Protein AF-A0A699L1J3-F1 (afdb_monomer_lite)

Structure (mmCIF, N/CA/C/O backbone):
data_AF-A0A699L1J3-F1
#
_entry.id   AF-A0A699L1J3-F1
#
loop_
_atom_site.group_PDB
_atom_site.id
_atom_site.type_symbol
_atom_site.label_atom_id
_atom_site.label_alt_id
_atom_site.label_comp_id
_atom_site.label_asym_id
_atom_site.label_entity_id
_atom_site.label_seq_id
_atom_site.pdbx_PDB_ins_code
_atom_site.Cartn_x
_atom_site.Cartn_y
_atom_site.Cartn_z
_atom_site.occupancy
_atom_site.B_iso_or_equiv
_atom_site.auth_seq_id
_atom_site.auth_comp_id
_atom_site.auth_asym_id
_atom_site.auth_atom_id
_atom_site.pdbx_PDB_model_num
ATOM 1 N N . SER A 1 1 ? 10.888 1.213 14.685 1.00 46.59 1 SER A N 1
ATOM 2 C CA . SER A 1 1 ? 10.411 0.428 13.529 1.00 46.59 1 SER A CA 1
ATOM 3 C C . SER A 1 1 ? 11.549 0.114 12.583 1.00 46.59 1 SER A C 1
ATOM 5 O O . SER A 1 1 ? 12.150 1.036 12.046 1.00 46.59 1 SER A O 1
ATOM 7 N N . LYS A 1 2 ? 11.868 -1.173 12.417 1.00 34.00 2 LYS A N 1
ATOM 8 C CA . LYS A 1 2 ? 12.843 -1.690 11.447 1.00 34.00 2 LYS A CA 1
ATOM 9 C C . LYS A 1 2 ? 12.034 -2.118 10.220 1.00 34.00 2 LYS A C 1
ATOM 11 O O . LYS A 1 2 ? 11.221 -3.024 10.339 1.00 34.00 2 LYS A O 1
ATOM 16 N N . VAL A 1 3 ? 12.169 -1.417 9.098 1.00 42.53 3 VAL A N 1
ATOM 17 C CA . VAL A 1 3 ? 11.496 -1.801 7.848 1.00 42.53 3 VAL A CA 1
ATOM 18 C C . VAL A 1 3 ? 12.533 -2.538 7.009 1.00 42.53 3 VAL A C 1
ATOM 20 O O . VAL A 1 3 ? 13.536 -1.942 6.622 1.00 42.53 3 VAL A O 1
ATOM 23 N N . GLU A 1 4 ? 12.344 -3.840 6.798 1.00 39.19 4 GLU A N 1
ATOM 24 C CA . GLU A 1 4 ? 13.171 -4.616 5.872 1.00 39.19 4 GLU A CA 1
ATOM 25 C C . GLU A 1 4 ? 12.655 -4.395 4.448 1.00 39.19 4 GLU A C 1
ATOM 27 O O . GLU A 1 4 ? 11.477 -4.598 4.163 1.00 39.19 4 GLU A O 1
ATOM 32 N N . CYS A 1 5 ? 13.538 -3.950 3.556 1.00 50.75 5 CYS A N 1
ATOM 33 C CA . CYS A 1 5 ? 13.259 -3.837 2.131 1.00 50.75 5 CYS A CA 1
ATOM 34 C C . CYS A 1 5 ? 14.156 -4.837 1.396 1.00 50.75 5 CYS A C 1
ATOM 36 O O . CYS A 1 5 ? 15.377 -4.816 1.562 1.00 50.75 5 CYS A O 1
ATOM 38 N N . TYR A 1 6 ? 13.546 -5.734 0.624 1.00 37.22 6 TYR A N 1
ATOM 39 C CA . TYR A 1 6 ? 14.247 -6.764 -0.138 1.00 37.22 6 TYR A CA 1
ATOM 40 C C . TYR A 1 6 ? 14.738 -6.161 -1.458 1.00 37.22 6 TYR A C 1
ATOM 42 O O . TYR A 1 6 ? 13.938 -5.856 -2.340 1.00 37.22 6 TYR A O 1
ATOM 50 N N . ASN A 1 7 ? 16.052 -5.980 -1.591 1.00 40.72 7 ASN A N 1
ATOM 51 C CA . ASN A 1 7 ? 16.694 -5.673 -2.864 1.00 40.72 7 ASN A CA 1
ATOM 52 C C . ASN A 1 7 ? 17.478 -6.912 -3.315 1.00 40.72 7 ASN A C 1
ATOM 54 O O . ASN A 1 7 ? 18.318 -7.434 -2.575 1.00 40.72 7 ASN A O 1
ATOM 58 N N . TYR A 1 8 ? 17.151 -7.413 -4.503 1.00 47.41 8 TYR A N 1
ATOM 59 C CA . TYR A 1 8 ? 17.789 -8.567 -5.120 1.00 47.41 8 TYR A CA 1
ATOM 60 C C . TYR A 1 8 ? 19.245 -8.172 -5.422 1.00 47.41 8 TYR A C 1
ATOM 62 O O . TYR A 1 8 ? 19.481 -7.398 -6.340 1.00 47.41 8 TYR A O 1
ATOM 70 N N . HIS A 1 9 ? 20.173 -8.617 -4.555 1.00 49.84 9 HIS A N 1
ATOM 71 C CA . HIS A 1 9 ? 21.628 -8.801 -4.758 1.00 49.84 9 HIS A CA 1
ATOM 72 C C . HIS A 1 9 ? 22.591 -8.371 -3.630 1.00 49.84 9 HIS A C 1
ATOM 74 O O . HIS A 1 9 ? 23.783 -8.594 -3.815 1.00 49.84 9 HIS A O 1
ATOM 80 N N . LYS A 1 10 ? 22.164 -7.870 -2.453 1.00 43.09 10 LYS A N 1
ATOM 81 C CA . LYS A 1 10 ? 22.979 -7.879 -1.198 1.00 43.09 10 LYS A CA 1
ATOM 82 C C . LYS A 1 10 ? 22.202 -7.320 0.006 1.00 43.09 10 LYS A C 1
ATOM 84 O O . LYS A 1 10 ? 21.573 -6.271 -0.083 1.00 43.09 10 LYS A O 1
ATOM 89 N N . ARG A 1 11 ? 22.285 -8.003 1.155 1.00 36.56 11 ARG A N 1
ATOM 90 C CA . ARG A 1 11 ? 21.706 -7.581 2.445 1.00 36.56 11 ARG A CA 1
ATOM 91 C C . ARG A 1 11 ? 22.599 -6.498 3.070 1.00 36.56 11 ARG A C 1
ATOM 93 O O . ARG A 1 11 ? 23.729 -6.793 3.439 1.00 36.56 11 ARG A O 1
ATOM 100 N N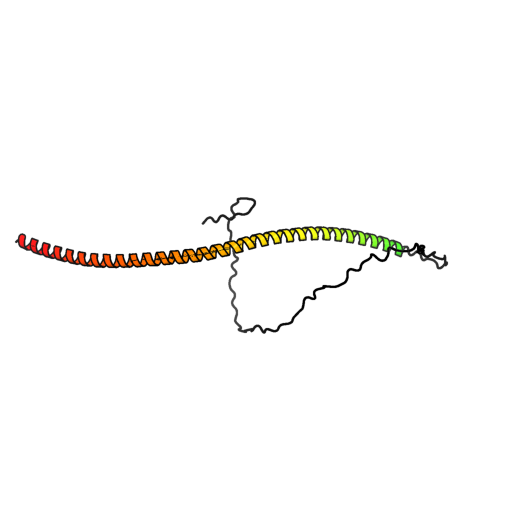 . GLY A 1 12 ? 22.105 -5.266 3.193 1.00 54.66 12 GLY A N 1
ATOM 101 C CA . GLY A 1 12 ? 22.818 -4.147 3.825 1.00 54.66 12 GLY A CA 1
ATOM 102 C C . GLY A 1 12 ? 21.857 -3.135 4.457 1.00 54.66 12 GLY A C 1
ATOM 103 O O . GLY A 1 12 ? 20.705 -3.024 4.040 1.00 54.66 12 GLY A O 1
ATOM 104 N N . HIS A 1 13 ? 22.311 -2.420 5.490 1.00 42.94 13 HIS A N 1
ATOM 105 C CA . HIS A 1 13 ? 21.533 -1.383 6.174 1.00 42.94 13 HIS A CA 1
ATOM 106 C C . HIS A 1 13 ? 21.784 -0.016 5.524 1.00 42.94 13 HIS A C 1
ATOM 108 O O . HIS A 1 13 ? 22.908 0.473 5.552 1.00 42.94 13 HIS A O 1
ATOM 114 N N . PHE A 1 14 ? 20.746 0.624 4.980 1.00 48.12 14 PHE A N 1
ATOM 115 C CA . PHE A 1 14 ? 20.817 2.031 4.579 1.00 48.12 14 PHE A CA 1
ATOM 116 C C . PHE A 1 14 ? 20.409 2.926 5.753 1.00 48.12 14 PHE A C 1
ATOM 118 O O . PHE A 1 14 ? 19.300 2.806 6.281 1.00 48.12 14 PHE A O 1
ATOM 125 N N . ALA A 1 15 ? 21.304 3.826 6.161 1.00 41.19 15 ALA A N 1
ATOM 126 C CA . ALA A 1 15 ? 20.981 4.914 7.073 1.00 41.19 15 ALA A CA 1
ATOM 127 C C . ALA A 1 15 ? 20.094 5.933 6.339 1.00 41.19 15 ALA A C 1
ATOM 129 O O . ALA A 1 15 ? 20.442 6.441 5.275 1.00 41.19 15 ALA A O 1
ATOM 130 N N . ARG A 1 16 ? 18.912 6.202 6.896 1.00 48.44 16 ARG A N 1
ATOM 131 C CA . ARG A 1 16 ? 17.955 7.182 6.378 1.00 48.44 16 ARG A CA 1
ATOM 132 C C . ARG A 1 16 ? 18.408 8.585 6.784 1.00 48.44 16 ARG A C 1
ATOM 134 O O . ARG A 1 16 ? 17.942 9.103 7.793 1.00 48.44 16 ARG A O 1
ATOM 141 N N . GLU A 1 17 ? 19.281 9.210 6.006 1.00 38.03 17 GLU A N 1
ATOM 142 C CA . GLU A 1 17 ? 19.502 10.655 6.111 1.00 38.03 17 GLU A CA 1
ATOM 143 C C . GLU A 1 17 ? 18.550 11.395 5.168 1.00 38.03 17 GLU A C 1
ATOM 145 O O . GLU A 1 17 ? 18.804 11.589 3.984 1.00 38.03 17 GLU A O 1
ATOM 150 N N . CYS A 1 18 ? 17.406 11.810 5.712 1.00 42.97 18 CYS A N 1
ATOM 151 C CA . CYS A 1 18 ? 16.600 12.867 5.120 1.00 42.97 18 CYS A CA 1
ATOM 152 C C . CYS A 1 18 ? 17.143 14.215 5.617 1.00 42.97 18 CYS A C 1
ATOM 154 O O . CYS A 1 18 ? 16.879 14.593 6.757 1.00 42.97 18 CYS A O 1
ATOM 156 N N . ARG A 1 19 ? 17.842 14.975 4.768 1.00 41.97 19 ARG A N 1
ATOM 157 C CA . ARG A 1 19 ? 17.955 16.434 4.930 1.00 41.97 19 ARG A CA 1
ATOM 158 C C . ARG A 1 19 ? 17.274 17.120 3.752 1.00 41.97 19 ARG A C 1
ATOM 160 O O . ARG A 1 19 ? 17.783 17.110 2.640 1.00 41.97 19 ARG A O 1
ATOM 167 N N . ALA A 1 20 ? 16.112 17.708 4.022 1.00 40.28 20 ALA A N 1
ATOM 168 C CA . ALA A 1 20 ? 15.488 18.694 3.150 1.00 40.28 20 ALA A CA 1
ATOM 169 C C . ALA A 1 20 ? 16.145 20.072 3.394 1.00 40.28 20 ALA A C 1
ATOM 171 O O . ALA A 1 20 ? 16.367 20.416 4.562 1.00 40.28 20 ALA A O 1
ATOM 172 N N . PRO A 1 21 ? 16.443 20.879 2.360 1.00 40.12 21 PRO A N 1
ATOM 173 C CA . PRO A 1 21 ? 16.898 22.252 2.557 1.00 40.12 21 PRO A CA 1
ATOM 174 C C . PRO A 1 21 ? 15.735 23.144 3.015 1.00 40.12 21 PRO A C 1
ATOM 176 O O . PRO A 1 21 ? 14.682 23.180 2.384 1.00 40.12 21 PRO A O 1
ATOM 179 N N . ARG A 1 22 ? 15.933 23.873 4.119 1.00 43.66 22 ARG A N 1
ATOM 180 C CA . ARG A 1 22 ? 15.061 24.973 4.556 1.00 43.66 22 ARG A CA 1
ATOM 181 C C . ARG A 1 22 ? 15.368 26.206 3.702 1.00 43.66 22 ARG A C 1
ATOM 183 O O . ARG A 1 22 ? 16.469 26.735 3.812 1.00 43.66 22 ARG A O 1
ATOM 190 N N . SER A 1 23 ? 14.409 26.693 2.921 1.00 45.72 23 SER A N 1
ATOM 191 C CA . SER A 1 23 ? 14.430 28.065 2.398 1.00 45.72 23 SER A CA 1
ATOM 192 C C . SER A 1 23 ? 13.420 28.910 3.172 1.00 45.72 23 SER A C 1
ATOM 194 O O . SER A 1 23 ? 12.236 28.578 3.210 1.00 45.72 23 SER A O 1
ATOM 196 N N . GLN A 1 24 ? 13.922 29.957 3.828 1.00 43.31 24 GLN A N 1
ATOM 197 C CA . GLN A 1 24 ? 13.148 30.969 4.544 1.00 43.31 24 GLN A CA 1
ATOM 198 C C . GLN A 1 24 ? 12.471 31.959 3.584 1.00 43.31 24 GLN A C 1
ATOM 200 O O . GLN A 1 24 ? 12.938 32.198 2.473 1.00 43.31 24 GLN A O 1
ATOM 205 N N . ASP A 1 25 ? 11.368 32.513 4.082 1.00 40.47 25 ASP A N 1
ATOM 206 C CA . ASP A 1 25 ? 10.429 33.456 3.480 1.00 40.47 25 ASP A CA 1
ATOM 207 C C . ASP A 1 25 ? 11.032 34.698 2.807 1.00 40.47 25 ASP A C 1
ATOM 209 O O . ASP A 1 25 ? 11.895 35.370 3.365 1.00 40.47 25 ASP A O 1
ATOM 213 N N . THR A 1 26 ? 10.409 35.123 1.702 1.00 38.00 26 THR A N 1
ATOM 214 C CA . THR A 1 26 ? 10.178 36.548 1.400 1.00 38.00 26 THR A CA 1
ATOM 215 C C . THR A 1 26 ? 8.807 36.728 0.735 1.00 38.00 26 THR A C 1
ATOM 217 O O . THR A 1 26 ? 8.466 36.076 -0.248 1.00 38.00 26 THR A O 1
ATOM 220 N N . LYS A 1 27 ? 7.984 37.596 1.337 1.00 40.12 27 LYS A N 1
ATOM 221 C CA . LYS A 1 27 ? 6.601 37.931 0.961 1.00 40.12 27 LYS A CA 1
ATOM 222 C C . LYS A 1 27 ? 6.572 38.978 -0.159 1.00 40.12 27 LYS A C 1
ATOM 224 O O . LYS A 1 27 ? 7.171 40.031 0.034 1.00 40.12 27 LYS A O 1
ATOM 229 N N . HIS A 1 28 ? 5.757 38.788 -1.208 1.00 37.47 28 HIS A N 1
ATOM 230 C CA . HIS A 1 28 ? 5.070 39.907 -1.883 1.00 37.47 28 HIS A CA 1
ATOM 231 C C . HIS A 1 28 ? 3.875 39.473 -2.778 1.00 37.47 28 HIS A C 1
ATOM 233 O O . HIS A 1 28 ? 4.057 38.886 -3.835 1.00 37.47 28 HIS A O 1
ATOM 239 N N . LYS A 1 29 ? 2.658 39.818 -2.322 1.00 40.28 29 LYS A N 1
ATOM 240 C CA . LYS A 1 29 ? 1.493 40.380 -3.054 1.00 40.28 29 LYS A CA 1
ATOM 241 C C . LYS A 1 29 ? 0.947 39.701 -4.341 1.00 40.28 29 LYS A C 1
ATOM 243 O O . LYS A 1 29 ? 1.412 39.941 -5.444 1.00 40.28 29 LYS A O 1
ATOM 248 N N . GLU A 1 30 ? -0.123 38.925 -4.137 1.00 36.09 30 GLU A N 1
ATOM 249 C CA . GLU A 1 30 ? -1.439 38.909 -4.821 1.00 36.09 30 GLU A CA 1
ATOM 250 C C . GLU A 1 30 ? -1.576 39.406 -6.285 1.00 36.09 30 GLU A C 1
ATOM 252 O O . GLU A 1 30 ? -1.430 40.592 -6.563 1.00 36.09 30 GLU A O 1
ATOM 257 N N . SER A 1 31 ? -2.062 38.536 -7.190 1.00 37.31 31 SER A N 1
ATOM 258 C CA . SER A 1 31 ? -3.229 38.869 -8.028 1.00 37.31 31 SER A CA 1
ATOM 259 C C . SER A 1 31 ? -3.954 37.617 -8.544 1.00 37.31 31 SER A C 1
ATOM 261 O O . SER A 1 31 ? -3.371 36.680 -9.087 1.00 37.31 31 SER A O 1
ATOM 263 N N . THR A 1 32 ? -5.264 37.636 -8.342 1.00 39.88 32 THR A N 1
ATOM 264 C CA . THR A 1 32 ? -6.275 36.711 -8.843 1.00 39.88 32 THR A CA 1
ATOM 265 C C . THR A 1 32 ? -6.442 36.847 -10.356 1.00 39.88 32 THR A C 1
ATOM 267 O O . THR A 1 32 ? -6.813 37.916 -10.838 1.00 39.88 32 THR A O 1
ATOM 270 N N . ARG A 1 33 ? -6.317 35.746 -11.106 1.00 38.12 33 ARG A N 1
ATOM 271 C CA . ARG A 1 33 ? -7.065 35.561 -12.361 1.00 38.12 33 ARG A CA 1
ATOM 272 C C . ARG A 1 33 ? -7.299 34.080 -12.645 1.00 38.12 33 ARG A C 1
ATOM 274 O O . ARG A 1 33 ? -6.373 33.314 -12.878 1.00 38.12 33 ARG A O 1
ATOM 281 N N . ARG A 1 34 ? -8.579 33.701 -12.609 1.00 38.41 34 ARG A N 1
ATOM 282 C CA . ARG A 1 34 ? -9.105 32.444 -13.146 1.00 38.41 34 ARG A CA 1
ATOM 283 C C . ARG A 1 34 ? -8.763 32.363 -14.635 1.00 38.41 34 ARG A C 1
ATOM 285 O O . ARG A 1 34 ? -9.063 33.306 -15.362 1.00 38.41 34 ARG A O 1
ATOM 292 N N . PHE A 1 35 ? -8.235 31.227 -15.078 1.00 31.50 35 PHE A N 1
ATOM 293 C CA . PHE A 1 35 ? -8.348 30.797 -16.468 1.00 31.50 35 PHE A CA 1
ATOM 294 C C . PHE A 1 35 ? -9.110 29.474 -16.500 1.00 31.50 35 PHE A C 1
ATOM 296 O O . PHE A 1 35 ? -8.744 28.499 -15.848 1.00 31.50 35 PHE A O 1
ATOM 303 N N . VAL A 1 36 ? -10.232 29.517 -17.209 1.00 42.03 36 VAL A N 1
ATOM 304 C CA . VAL A 1 36 ? -11.095 28.393 -17.569 1.00 42.03 36 VAL A CA 1
ATOM 305 C C . VAL A 1 36 ? -10.396 27.616 -18.692 1.00 42.03 36 VAL A C 1
ATOM 307 O O . VAL A 1 36 ? -9.906 28.265 -19.619 1.00 42.03 36 VAL A O 1
ATOM 310 N N . PRO A 1 37 ? -10.339 26.272 -18.674 1.00 37.56 37 PRO A N 1
ATOM 311 C CA . PRO A 1 37 ? -9.909 25.518 -19.843 1.00 37.56 37 PRO A CA 1
ATOM 312 C C . PRO A 1 37 ? -11.034 25.550 -20.883 1.00 37.56 37 PRO A C 1
ATOM 314 O O . PRO A 1 37 ? -12.128 25.046 -20.636 1.00 37.56 37 PRO A O 1
ATOM 317 N N . VAL A 1 38 ? -10.773 26.184 -22.024 1.00 37.41 38 VAL A N 1
ATOM 318 C CA . VAL A 1 38 ? -11.625 26.103 -23.215 1.00 37.41 38 VAL A CA 1
ATOM 319 C C . VAL A 1 38 ? -11.259 24.824 -23.955 1.00 37.41 38 VAL A C 1
ATOM 321 O O . VAL A 1 38 ? -10.115 24.641 -24.367 1.00 37.41 38 VAL A O 1
ATOM 324 N N . GLU A 1 39 ? -12.242 23.944 -24.113 1.00 44.62 39 GLU A N 1
ATOM 325 C CA . GLU A 1 39 ? -12.181 22.839 -25.058 1.00 44.62 39 GLU A CA 1
ATOM 326 C C . GLU A 1 39 ? -12.289 23.380 -26.485 1.00 44.62 39 GLU A C 1
ATOM 328 O O . GLU A 1 39 ? -13.228 24.103 -26.806 1.00 44.62 39 GLU A O 1
ATOM 333 N N . THR A 1 40 ? -11.362 22.992 -27.360 1.00 36.28 40 THR A N 1
ATOM 334 C CA . THR A 1 40 ? -11.702 22.682 -28.755 1.00 36.28 40 THR A CA 1
ATOM 335 C C . THR A 1 40 ? -10.796 21.564 -29.285 1.00 36.28 40 THR A C 1
ATOM 337 O O . THR A 1 40 ? -9.610 21.527 -28.947 1.00 36.28 40 THR A O 1
ATOM 340 N N . PRO A 1 41 ? -11.351 20.635 -30.084 1.00 51.22 41 PRO A N 1
ATOM 341 C CA . PRO A 1 41 ? -10.671 19.460 -30.600 1.00 51.22 41 PRO A CA 1
ATOM 342 C C . PRO A 1 41 ? -10.079 19.749 -31.982 1.00 51.22 41 PRO A C 1
ATOM 344 O O . PRO A 1 41 ? -10.773 20.251 -32.863 1.00 51.22 41 PRO A O 1
ATOM 347 N N . THR A 1 42 ? -8.833 19.346 -32.212 1.00 36.16 42 THR A N 1
ATOM 348 C CA . THR A 1 42 ? -8.303 19.248 -33.575 1.00 36.16 42 THR A CA 1
ATOM 349 C C . THR A 1 42 ? -7.634 17.899 -33.731 1.00 36.16 42 THR A C 1
ATOM 351 O O . THR A 1 42 ? -6.579 17.620 -33.167 1.00 36.16 42 THR A O 1
ATOM 354 N N . SER A 1 43 ? -8.317 17.047 -34.487 1.00 51.25 43 SER A N 1
ATOM 355 C CA . SER A 1 43 ? -7.828 15.780 -34.995 1.00 51.25 43 SER A CA 1
ATOM 356 C C . SER A 1 43 ? -6.525 15.982 -35.769 1.00 51.25 43 SER A C 1
ATOM 358 O O . SER A 1 43 ? -6.527 16.578 -36.846 1.00 51.25 43 SER A O 1
ATOM 360 N N . ALA A 1 44 ? -5.428 15.429 -35.267 1.00 43.00 44 ALA A N 1
ATOM 361 C CA . ALA A 1 44 ? -4.305 15.038 -36.103 1.00 43.00 44 ALA A CA 1
ATOM 362 C C . ALA A 1 44 ? -4.360 13.515 -36.205 1.00 43.00 44 ALA A C 1
ATOM 364 O O . ALA A 1 44 ? -3.892 12.790 -35.328 1.00 43.00 44 ALA A O 1
ATOM 365 N N . ALA A 1 45 ? -5.053 13.051 -37.242 1.00 39.88 45 ALA A N 1
ATOM 366 C CA . ALA A 1 45 ? -5.066 11.661 -37.646 1.00 39.88 45 ALA A CA 1
ATOM 367 C C . ALA A 1 45 ? -3.620 11.207 -37.879 1.00 39.88 45 ALA A C 1
ATOM 369 O O . ALA A 1 45 ? -2.907 11.776 -38.706 1.00 39.88 45 ALA A O 1
ATOM 370 N N . LEU A 1 46 ? -3.190 10.187 -37.141 1.00 42.78 46 LEU A N 1
ATOM 371 C CA . LEU A 1 46 ? -2.032 9.404 -37.536 1.00 42.78 46 LEU A CA 1
ATOM 372 C C . LEU A 1 46 ? -2.419 8.705 -38.839 1.00 42.78 46 LEU A C 1
ATOM 374 O O . LEU A 1 46 ? -3.278 7.825 -38.850 1.00 42.78 46 LEU A O 1
ATOM 378 N N . VAL A 1 47 ? -1.830 9.157 -39.942 1.00 40.44 47 VAL A N 1
ATOM 379 C CA . VAL A 1 47 ? -1.868 8.442 -41.212 1.00 40.44 47 VAL A CA 1
ATOM 380 C C . VAL A 1 47 ? -1.169 7.108 -40.973 1.00 40.44 47 VAL A C 1
ATOM 382 O O . VAL A 1 47 ? 0.041 7.062 -40.760 1.00 40.44 47 VAL A O 1
ATOM 385 N N . SER A 1 48 ? -1.955 6.032 -40.953 1.00 44.12 48 SER A N 1
ATOM 386 C CA . SER A 1 48 ? -1.439 4.680 -41.124 1.00 44.12 48 SER A CA 1
ATOM 387 C C . SER A 1 48 ? -0.827 4.614 -42.517 1.00 44.12 48 SER A C 1
ATOM 389 O O . SER A 1 48 ? -1.538 4.776 -43.509 1.00 44.12 48 SER A O 1
ATOM 391 N N . CYS A 1 49 ? 0.485 4.418 -42.612 1.00 46.75 49 CYS A N 1
ATOM 392 C CA . CYS A 1 49 ? 1.129 4.065 -43.873 1.00 46.75 49 CYS A CA 1
ATOM 393 C C . CYS A 1 49 ? 0.893 2.575 -44.154 1.00 46.75 49 CYS A C 1
ATOM 395 O O . CYS A 1 49 ? 1.838 1.794 -44.222 1.00 46.75 49 CYS A O 1
ATOM 397 N N . ASP A 1 50 ? -0.371 2.186 -44.307 1.00 54.97 50 ASP A N 1
ATOM 398 C CA . ASP A 1 50 ? -0.732 0.916 -44.920 1.00 54.97 50 ASP A CA 1
ATOM 399 C C . ASP A 1 50 ? -0.832 1.145 -46.430 1.00 54.97 50 ASP A C 1
ATOM 401 O O . ASP A 1 50 ? -1.740 1.823 -46.911 1.00 54.97 50 ASP A O 1
ATOM 405 N N . GLY A 1 51 ? 0.120 0.585 -47.178 1.00 54.66 51 GLY A N 1
ATOM 406 C CA . GLY A 1 51 ? 0.029 0.483 -48.635 1.00 54.66 51 GLY A CA 1
ATOM 407 C C . GLY A 1 51 ? 0.981 1.376 -49.426 1.00 54.66 51 GLY A C 1
ATOM 408 O O . GLY A 1 51 ? 0.543 2.124 -50.294 1.00 54.66 51 GLY A O 1
ATOM 409 N N . LEU A 1 52 ? 2.291 1.242 -49.209 1.00 45.25 52 LEU A N 1
ATOM 410 C CA . LEU A 1 52 ? 3.249 1.487 -50.287 1.00 45.25 52 LEU A CA 1
ATOM 411 C C . LEU A 1 52 ? 3.844 0.136 -50.676 1.00 45.25 52 LEU A C 1
ATOM 413 O O . LEU A 1 52 ? 4.597 -0.466 -49.912 1.00 45.25 52 LEU A O 1
ATOM 417 N N . GLY A 1 53 ? 3.384 -0.369 -51.823 1.00 57.06 53 GLY A N 1
ATOM 418 C CA . GLY A 1 53 ? 3.739 -1.671 -52.365 1.00 57.06 53 GLY A CA 1
ATOM 419 C C . GLY A 1 53 ? 5.241 -1.904 -52.314 1.00 57.06 53 GLY A C 1
ATOM 420 O O . GLY A 1 53 ? 6.026 -1.064 -52.757 1.00 57.06 53 GLY A O 1
ATOM 421 N N . GLY A 1 54 ? 5.619 -3.052 -51.750 1.00 56.50 54 GLY A N 1
ATOM 422 C CA . GLY A 1 54 ? 6.978 -3.557 -51.824 1.00 56.50 54 GLY A CA 1
ATOM 423 C C . GLY A 1 54 ? 7.398 -3.592 -53.286 1.00 56.50 54 GLY A C 1
ATOM 424 O O . GLY A 1 54 ? 6.815 -4.322 -54.085 1.00 56.50 54 GLY A O 1
ATOM 425 N N . TYR A 1 55 ? 8.361 -2.745 -53.631 1.00 56.38 55 TYR A N 1
ATOM 426 C CA . TYR A 1 55 ? 8.976 -2.750 -54.944 1.00 56.38 55 TYR A CA 1
ATOM 427 C C . TYR A 1 55 ? 9.753 -4.063 -55.082 1.00 56.38 55 TYR A C 1
ATOM 429 O O . TYR A 1 55 ? 10.804 -4.254 -54.466 1.00 56.38 55 TYR A O 1
ATOM 437 N N . ASP A 1 56 ? 9.158 -4.990 -55.821 1.00 60.50 56 ASP A N 1
ATOM 438 C CA . ASP A 1 56 ? 9.679 -6.315 -56.109 1.00 60.50 56 ASP A CA 1
ATOM 439 C C . ASP A 1 56 ? 10.764 -6.211 -57.192 1.00 60.50 56 ASP A C 1
ATOM 441 O O . ASP A 1 56 ? 10.487 -5.922 -58.356 1.00 60.50 56 ASP A O 1
ATOM 445 N N . TRP A 1 57 ? 12.025 -6.410 -56.802 1.00 57.81 57 TRP A N 1
ATOM 446 C CA . TRP A 1 57 ? 13.184 -6.364 -57.704 1.00 57.81 57 TRP A CA 1
ATOM 447 C C . TRP A 1 57 ? 13.337 -7.632 -58.565 1.00 57.81 57 TRP A C 1
ATOM 449 O O . TRP A 1 57 ? 14.360 -7.800 -59.228 1.00 57.81 57 TRP A O 1
ATOM 459 N N . SER A 1 58 ? 12.340 -8.520 -58.594 1.00 61.47 58 SER A N 1
ATOM 460 C CA . SER A 1 58 ? 12.425 -9.812 -59.290 1.00 61.47 58 SER A CA 1
ATOM 461 C C . SER A 1 58 ? 12.434 -9.725 -60.827 1.00 61.47 58 SER A C 1
ATOM 463 O O . SER A 1 58 ? 12.720 -10.722 -61.482 1.00 61.47 58 SER A O 1
ATOM 465 N N . ASN A 1 59 ? 12.217 -8.546 -61.426 1.00 52.84 59 ASN A N 1
ATOM 466 C CA . ASN A 1 59 ? 12.064 -8.393 -62.884 1.00 52.84 59 ASN A CA 1
ATOM 467 C C . ASN A 1 59 ? 13.298 -7.832 -63.623 1.00 52.84 59 ASN A C 1
ATOM 469 O O . ASN A 1 59 ? 13.148 -7.220 -64.678 1.00 52.84 59 ASN A O 1
ATOM 473 N N . GLN A 1 60 ? 14.519 -8.013 -63.108 1.00 54.62 60 GLN A N 1
ATOM 474 C CA . GLN A 1 60 ? 15.748 -7.711 -63.877 1.00 54.62 60 GLN A CA 1
ATOM 475 C C . GLN A 1 60 ? 16.633 -8.935 -64.153 1.00 54.62 60 GLN A C 1
ATOM 477 O O . GLN A 1 60 ? 17.781 -8.779 -64.562 1.00 54.62 60 GLN A O 1
ATOM 482 N N . ALA A 1 61 ? 16.122 -10.150 -63.946 1.00 57.72 61 ALA A N 1
ATOM 483 C CA . ALA A 1 61 ? 16.922 -11.369 -64.057 1.00 57.72 61 ALA A CA 1
ATOM 484 C C . ALA A 1 61 ? 16.584 -12.276 -65.254 1.00 57.72 61 ALA A C 1
ATOM 486 O O . ALA A 1 61 ? 17.106 -13.386 -65.297 1.00 57.72 61 ALA A O 1
ATOM 487 N N . GLU A 1 62 ? 15.786 -11.834 -66.234 1.00 52.62 62 GLU A N 1
ATOM 488 C CA . GLU A 1 62 ? 15.578 -12.609 -67.466 1.00 52.62 62 GLU A CA 1
ATOM 489 C C . GLU A 1 62 ? 15.840 -11.802 -68.747 1.00 52.62 62 GLU A C 1
ATOM 491 O O . GLU A 1 62 ? 15.312 -10.713 -68.960 1.00 52.62 62 GLU A O 1
ATOM 496 N N . ASP A 1 63 ? 16.673 -12.433 -69.578 1.00 52.12 63 ASP A N 1
ATOM 497 C CA . ASP A 1 63 ? 16.918 -12.257 -71.008 1.00 52.12 63 ASP A CA 1
ATOM 498 C C . ASP A 1 63 ? 17.846 -11.145 -71.525 1.00 52.12 63 ASP A C 1
A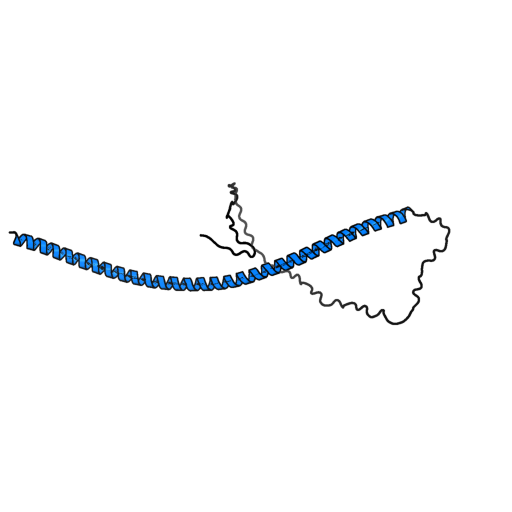TOM 500 O O . ASP A 1 63 ? 17.457 -10.118 -72.079 1.00 52.12 63 ASP A O 1
ATOM 504 N N . GLY A 1 64 ? 19.134 -11.512 -71.520 1.00 48.47 64 GLY A N 1
ATOM 505 C CA . GLY A 1 64 ? 20.049 -11.271 -72.637 1.00 48.47 64 GLY A CA 1
ATOM 506 C C . GLY A 1 64 ? 21.367 -10.622 -72.213 1.00 48.47 64 GLY A C 1
ATOM 507 O O . GLY A 1 64 ? 21.341 -9.634 -71.479 1.00 48.47 64 GLY A O 1
ATOM 508 N N . PRO A 1 65 ? 22.539 -11.081 -72.704 1.00 53.31 65 PRO A N 1
ATOM 509 C CA . PRO A 1 65 ? 23.770 -10.311 -72.604 1.00 53.31 65 PRO A CA 1
ATOM 510 C C . PRO A 1 65 ? 23.667 -9.156 -73.607 1.00 53.31 65 PRO A C 1
ATOM 512 O O . PRO A 1 65 ? 24.341 -9.125 -74.635 1.00 53.31 65 PRO A O 1
ATOM 515 N N . THR A 1 66 ? 22.773 -8.205 -73.341 1.00 47.88 66 THR A N 1
ATOM 516 C CA . THR A 1 66 ? 22.724 -6.953 -74.081 1.00 47.88 66 THR A CA 1
ATOM 517 C C . THR A 1 66 ? 23.887 -6.137 -73.573 1.00 47.88 66 THR A C 1
ATOM 519 O O . THR A 1 66 ? 23.757 -5.408 -72.598 1.00 47.88 66 THR A O 1
ATOM 522 N N . ASN A 1 67 ? 25.040 -6.386 -74.195 1.00 53.44 67 ASN A N 1
ATOM 523 C CA . ASN A 1 67 ? 26.223 -5.546 -74.291 1.00 53.44 67 ASN A CA 1
ATOM 524 C C . ASN A 1 67 ? 26.074 -4.185 -73.599 1.00 53.44 67 ASN A C 1
ATOM 526 O O . ASN A 1 67 ? 26.024 -3.145 -74.251 1.00 53.44 67 ASN A O 1
ATOM 530 N N . PHE A 1 68 ? 26.135 -4.170 -72.268 1.00 52.00 68 PHE A N 1
ATOM 531 C CA . PHE A 1 68 ? 26.679 -3.032 -71.549 1.00 52.00 68 PHE A CA 1
ATOM 532 C C . PHE A 1 68 ? 28.194 -3.201 -71.618 1.00 52.00 68 PHE A C 1
ATOM 534 O O . PHE A 1 68 ? 28.891 -3.406 -70.625 1.00 52.00 68 PHE A O 1
ATOM 541 N N . SER A 1 69 ? 28.698 -3.204 -72.860 1.00 46.03 69 SER A N 1
ATOM 542 C CA . SER A 1 69 ? 30.085 -2.902 -73.133 1.00 46.03 69 SER A CA 1
ATOM 543 C C . SER A 1 69 ? 30.362 -1.643 -72.345 1.00 46.03 69 SER A C 1
ATOM 545 O O . SER A 1 69 ? 29.673 -0.639 -72.523 1.00 46.03 69 SER A O 1
ATOM 547 N N . LEU A 1 70 ? 31.318 -1.747 -71.428 1.00 49.69 70 LEU A N 1
ATOM 548 C CA . LEU A 1 70 ? 32.024 -0.625 -70.849 1.00 49.69 70 LEU A CA 1
ATOM 549 C C . LEU A 1 70 ? 32.215 0.427 -71.944 1.00 49.69 70 LEU A C 1
ATOM 551 O O . LEU A 1 70 ? 33.178 0.376 -72.705 1.00 49.69 70 LEU A O 1
ATOM 555 N N . MET A 1 71 ? 31.321 1.410 -71.999 1.00 50.59 71 MET A N 1
ATOM 556 C CA . MET A 1 71 ? 31.616 2.713 -72.568 1.00 50.59 71 MET A CA 1
ATOM 557 C C . MET A 1 71 ? 32.516 3.383 -71.533 1.00 50.59 71 MET A C 1
ATOM 559 O O . MET A 1 71 ? 32.163 4.369 -70.893 1.00 50.59 71 MET A O 1
ATOM 563 N N . ALA A 1 72 ? 33.688 2.777 -71.316 1.00 45.25 72 ALA A N 1
ATOM 564 C CA . ALA A 1 72 ? 34.849 3.513 -70.899 1.00 45.25 72 ALA A CA 1
ATOM 565 C C . ALA A 1 72 ? 34.960 4.598 -71.959 1.00 45.25 72 ALA A C 1
ATOM 567 O O . ALA A 1 72 ? 35.162 4.294 -73.137 1.00 45.25 72 ALA A O 1
ATOM 568 N N . TYR A 1 73 ? 34.705 5.839 -71.556 1.00 42.59 73 TYR A N 1
ATOM 569 C CA . TYR A 1 73 ? 35.021 6.994 -72.366 1.00 42.59 73 TYR A CA 1
ATOM 570 C C . TYR A 1 73 ? 36.478 6.817 -72.790 1.00 42.59 73 TYR A C 1
ATOM 572 O O . TYR A 1 73 ? 37.398 7.009 -71.999 1.00 42.59 73 TYR A O 1
ATOM 580 N N . SER A 1 74 ? 36.683 6.349 -74.022 1.00 41.84 74 SER A N 1
ATOM 581 C CA . SER A 1 74 ? 37.962 6.476 -74.685 1.00 41.84 74 SER A CA 1
ATOM 582 C C . SER A 1 74 ? 38.127 7.971 -74.806 1.00 41.84 74 SER A C 1
ATOM 584 O O . SER A 1 74 ? 37.487 8.599 -75.648 1.00 41.84 74 SER A O 1
ATOM 586 N N . SER A 1 75 ? 38.875 8.551 -73.872 1.00 46.16 75 SER A N 1
ATOM 587 C CA . SER A 1 75 ? 39.312 9.930 -73.952 1.00 46.16 75 SER A CA 1
ATOM 588 C C . SER A 1 75 ? 40.085 10.056 -75.251 1.00 46.16 75 SER A C 1
ATOM 590 O O . SER A 1 75 ? 41.274 9.754 -75.320 1.00 46.16 75 SER A O 1
ATOM 592 N N . THR A 1 76 ? 39.373 10.434 -76.309 1.00 41.78 76 THR A N 1
ATOM 593 C CA . THR A 1 76 ? 39.955 10.909 -77.550 1.00 41.78 76 THR A CA 1
ATOM 594 C C . THR A 1 76 ? 40.955 11.969 -77.130 1.00 41.78 76 THR A C 1
ATOM 596 O O . THR A 1 76 ? 40.584 12.946 -76.476 1.00 41.78 76 THR A O 1
ATOM 599 N N . SER A 1 77 ? 42.226 11.718 -77.418 1.00 56.25 77 SER A N 1
ATOM 600 C CA . SER A 1 77 ? 43.338 12.621 -77.171 1.00 56.25 77 SER A CA 1
ATOM 601 C C . SER A 1 77 ? 43.151 13.884 -78.015 1.00 56.25 77 SER A C 1
ATOM 603 O O . SER A 1 77 ? 43.773 14.055 -79.060 1.00 56.25 77 SER A O 1
ATOM 605 N N . SER A 1 78 ? 42.246 14.757 -77.584 1.00 41.41 78 SER A N 1
ATOM 606 C CA . SER A 1 78 ? 42.262 16.158 -77.957 1.00 41.41 78 SER A CA 1
ATOM 607 C C . SER A 1 78 ? 43.357 16.792 -77.122 1.00 41.41 78 SER A C 1
ATOM 609 O O . SER A 1 78 ? 43.251 16.857 -75.899 1.00 41.41 78 SER A O 1
ATOM 611 N N . ASN A 1 79 ? 44.405 17.259 -77.797 1.00 48.44 79 ASN A N 1
ATOM 612 C CA . ASN A 1 79 ? 45.426 18.157 -77.262 1.00 48.44 79 ASN A CA 1
ATOM 613 C C . ASN A 1 79 ? 44.818 19.523 -76.872 1.00 48.44 79 ASN A C 1
ATOM 615 O O . ASN A 1 79 ? 45.278 20.574 -77.309 1.00 48.44 79 ASN A O 1
ATOM 619 N N . SER A 1 80 ? 43.780 19.544 -76.041 1.00 49.91 80 SER A N 1
ATOM 620 C CA . SER A 1 80 ? 43.638 20.623 -75.078 1.00 49.91 80 SER A CA 1
ATOM 621 C C . SER A 1 80 ? 44.564 20.233 -73.947 1.00 49.91 80 SER A C 1
ATOM 623 O O . SER A 1 80 ? 44.358 19.164 -73.375 1.00 49.91 80 SER A O 1
ATOM 625 N N . ASN A 1 81 ? 45.593 21.041 -73.681 1.00 47.69 81 ASN A N 1
ATOM 626 C CA . ASN A 1 81 ? 46.437 20.904 -72.501 1.00 47.69 81 ASN A CA 1
ATOM 627 C C . ASN A 1 81 ? 45.540 20.517 -71.328 1.00 47.69 81 ASN A C 1
ATOM 629 O O . ASN A 1 81 ? 44.784 21.350 -70.825 1.00 47.69 81 ASN A O 1
ATOM 633 N N . VAL A 1 82 ? 45.580 19.239 -70.949 1.00 51.81 82 VAL A N 1
ATOM 634 C CA . VAL A 1 82 ? 45.060 18.810 -69.669 1.00 51.81 82 VAL A CA 1
ATOM 635 C C . VAL A 1 82 ? 45.975 19.559 -68.727 1.00 51.81 82 VAL A C 1
ATOM 637 O O . VAL A 1 82 ? 47.137 19.192 -68.561 1.00 51.81 82 VAL A O 1
ATOM 640 N N . SER A 1 83 ? 45.487 20.693 -68.215 1.00 51.28 83 SER A N 1
ATOM 641 C CA . SER A 1 83 ? 45.919 21.166 -66.915 1.00 51.28 83 SER A CA 1
ATOM 642 C C . SER A 1 83 ? 45.819 19.921 -66.070 1.00 51.28 83 SER A C 1
ATOM 644 O O . SER A 1 83 ? 44.719 19.423 -65.825 1.00 51.28 83 SER A O 1
ATOM 646 N N . THR A 1 84 ? 46.961 19.303 -65.794 1.00 56.38 84 THR A N 1
ATOM 647 C CA . THR A 1 84 ? 47.037 18.249 -64.812 1.00 56.38 84 THR A CA 1
ATOM 648 C C . THR A 1 84 ? 46.588 18.942 -63.542 1.00 56.38 84 THR A C 1
ATOM 650 O O . THR A 1 84 ? 47.398 19.579 -62.872 1.00 56.38 84 THR A O 1
ATOM 653 N N . ASP A 1 85 ? 45.285 18.894 -63.262 1.00 54.75 85 ASP A N 1
ATOM 654 C CA . ASP A 1 85 ? 44.686 19.371 -62.030 1.00 54.75 85 ASP A CA 1
ATOM 655 C C . ASP A 1 85 ? 45.144 18.386 -60.950 1.00 54.75 85 ASP A C 1
ATOM 657 O O . ASP A 1 85 ? 44.388 17.580 -60.412 1.00 54.75 85 ASP A O 1
ATOM 661 N N . SER A 1 86 ? 46.438 18.436 -60.630 1.00 59.66 86 SER A N 1
ATOM 662 C CA . SER A 1 86 ? 47.060 17.833 -59.453 1.00 59.66 86 SER A CA 1
ATOM 663 C C . SER A 1 86 ? 46.332 18.279 -58.178 1.00 59.66 86 SER A C 1
ATOM 665 O O . SER A 1 86 ? 46.319 17.567 -57.172 1.00 59.66 86 SER A O 1
ATOM 667 N N . ASN A 1 87 ? 45.631 19.413 -58.261 1.00 61.41 87 ASN A N 1
ATOM 668 C CA . ASN A 1 87 ? 44.690 19.926 -57.275 1.00 61.41 87 ASN A CA 1
ATOM 669 C C . ASN A 1 87 ? 43.411 19.069 -57.134 1.00 61.41 87 ASN A C 1
ATOM 671 O O . ASN A 1 87 ? 42.896 18.935 -56.028 1.00 61.41 87 ASN A O 1
ATOM 675 N N . CYS A 1 88 ? 42.903 18.443 -58.203 1.00 65.25 88 CYS A N 1
ATOM 676 C CA . CYS A 1 88 ? 41.703 17.598 -58.141 1.00 65.25 88 CYS A CA 1
ATOM 677 C C . CYS A 1 88 ? 42.003 16.250 -57.468 1.00 65.25 88 CYS A C 1
ATOM 679 O O . CYS A 1 88 ? 41.305 15.848 -56.538 1.00 65.25 88 CYS A O 1
ATOM 681 N N . LEU A 1 89 ? 43.098 15.586 -57.856 1.00 75.06 89 LEU A N 1
ATOM 682 C CA . LEU A 1 89 ? 43.472 14.282 -57.292 1.00 75.06 89 LEU A CA 1
ATOM 683 C C . LEU A 1 89 ? 43.813 14.369 -55.791 1.00 75.06 89 LEU A C 1
ATOM 685 O O . LEU A 1 89 ? 43.441 13.493 -55.009 1.00 75.06 89 LEU A O 1
ATOM 689 N N . SER A 1 90 ? 44.495 15.445 -55.382 1.00 78.25 90 SER A N 1
ATOM 690 C CA . SER A 1 90 ? 44.825 15.712 -53.976 1.00 78.25 90 SER A CA 1
ATOM 691 C C . SER A 1 90 ? 43.583 16.031 -53.137 1.00 78.25 90 SER A C 1
ATOM 693 O O . SER A 1 90 ? 43.448 15.503 -52.033 1.00 78.25 90 SER A O 1
ATOM 695 N N . SER A 1 91 ? 42.633 16.801 -53.679 1.00 81.25 91 SER A N 1
ATOM 696 C CA . SER A 1 91 ? 41.335 17.054 -53.039 1.00 81.25 91 SER A CA 1
ATOM 697 C C . SER A 1 91 ? 40.505 15.772 -52.872 1.00 81.25 91 SER A C 1
ATOM 699 O O . SER A 1 91 ? 39.956 15.528 -51.797 1.00 81.25 91 SER A O 1
ATOM 701 N N . CYS A 1 92 ? 40.465 14.899 -53.886 1.00 82.25 92 CYS A N 1
ATOM 702 C CA . CYS A 1 92 ? 39.774 13.609 -53.802 1.00 82.25 92 CYS A CA 1
ATOM 703 C C . CYS A 1 92 ? 40.365 12.687 -52.723 1.00 82.25 92 CYS A C 1
ATOM 705 O O . CYS A 1 92 ? 39.613 12.047 -51.985 1.00 82.25 92 CYS A O 1
ATOM 707 N N . LEU A 1 93 ? 41.696 12.630 -52.598 1.00 88.00 93 LEU A N 1
ATOM 708 C CA . LEU A 1 93 ? 42.366 11.842 -51.558 1.00 88.00 93 LEU A CA 1
ATOM 709 C C . LEU A 1 93 ? 42.049 12.354 -50.150 1.00 88.00 93 LEU A C 1
ATOM 711 O O . LEU A 1 93 ? 41.815 11.549 -49.249 1.00 88.00 93 LEU A O 1
ATOM 715 N N . GLU A 1 94 ? 42.009 13.671 -49.957 1.00 89.19 94 GLU A N 1
ATOM 716 C CA . GLU A 1 94 ? 41.688 14.262 -48.657 1.00 89.19 94 GLU A CA 1
ATOM 717 C C . GLU A 1 94 ? 40.225 14.011 -48.265 1.00 89.19 94 GLU A C 1
ATOM 719 O O . GLU A 1 94 ? 39.945 13.544 -47.160 1.00 89.19 94 GLU A O 1
ATOM 724 N N . ASN A 1 95 ? 39.296 14.169 -49.212 1.00 89.62 95 ASN A N 1
ATOM 725 C CA . ASN A 1 95 ? 37.888 13.826 -49.005 1.00 89.62 95 ASN A CA 1
ATOM 726 C C . ASN A 1 95 ? 37.699 12.337 -48.665 1.00 89.62 95 ASN A C 1
ATOM 728 O O . ASN A 1 95 ? 36.878 11.994 -47.814 1.00 89.62 95 ASN A O 1
ATOM 732 N N . SER A 1 96 ? 38.488 11.442 -49.273 1.00 91.38 96 SER A N 1
ATOM 733 C CA . SER A 1 96 ? 38.456 10.011 -48.947 1.00 91.38 96 SER A CA 1
ATOM 734 C C . SER A 1 96 ? 38.891 9.719 -47.507 1.00 91.38 96 SER A C 1
ATOM 736 O O . SER A 1 96 ? 38.351 8.789 -46.902 1.00 91.38 96 SER A O 1
ATOM 738 N N . LYS A 1 97 ? 39.849 10.471 -46.948 1.00 94.44 97 LYS A N 1
ATOM 739 C CA . LYS A 1 97 ? 40.252 10.322 -45.538 1.00 94.44 97 LYS A CA 1
ATOM 740 C C . LYS A 1 97 ? 39.146 10.794 -44.601 1.00 94.44 97 LYS A C 1
ATOM 742 O O . LYS A 1 97 ? 38.786 10.058 -43.687 1.00 94.44 97 LYS A O 1
ATOM 747 N N . ILE A 1 98 ? 38.554 11.956 -44.885 1.00 95.81 98 ILE A N 1
ATOM 748 C CA . ILE A 1 98 ? 37.441 12.516 -44.103 1.00 95.81 98 ILE A CA 1
ATOM 749 C C . ILE A 1 98 ? 36.263 11.534 -44.068 1.00 95.81 98 ILE A C 1
ATOM 751 O O . ILE A 1 98 ? 35.745 11.226 -42.997 1.00 95.81 98 ILE A O 1
ATOM 755 N N . LEU A 1 99 ? 35.874 10.979 -45.222 1.00 95.19 99 LEU A N 1
ATOM 756 C CA . LEU A 1 99 ? 34.799 9.983 -45.300 1.00 95.19 99 LEU A CA 1
ATOM 757 C C . LEU A 1 99 ? 35.111 8.725 -44.482 1.00 95.19 99 LEU A C 1
ATOM 759 O O . LEU A 1 99 ? 34.218 8.151 -43.858 1.00 95.19 99 LEU A O 1
ATOM 763 N N . LYS A 1 100 ? 36.374 8.286 -44.459 1.00 96.12 100 LYS A N 1
ATOM 764 C CA . LYS A 1 100 ? 36.792 7.138 -43.648 1.00 96.12 100 LYS A CA 1
ATOM 765 C C . LYS A 1 100 ? 36.627 7.424 -42.153 1.00 96.12 100 LYS A C 1
ATOM 767 O O . LYS A 1 100 ? 36.029 6.610 -41.453 1.00 96.12 100 LYS A O 1
ATOM 772 N N . GLU A 1 101 ? 37.097 8.575 -41.681 1.00 96.62 101 GLU A N 1
ATOM 773 C CA . GLU A 1 101 ? 36.959 8.985 -40.277 1.00 96.62 101 GLU A CA 1
ATOM 774 C C . GLU A 1 101 ? 35.488 9.131 -39.866 1.00 96.62 101 GLU A C 1
ATOM 776 O O . GLU A 1 101 ? 35.078 8.629 -38.817 1.00 96.62 101 GLU A O 1
ATOM 781 N N . GLN A 1 102 ? 34.666 9.744 -40.723 1.00 97.31 102 GLN A N 1
ATOM 782 C CA . GLN A 1 102 ? 33.224 9.864 -40.500 1.00 97.31 102 GLN A CA 1
ATOM 783 C C . GLN A 1 102 ? 32.544 8.494 -40.392 1.00 97.31 102 GLN A C 1
ATOM 785 O O . GLN A 1 102 ? 31.739 8.279 -39.488 1.00 97.31 102 GLN A O 1
ATOM 790 N N . ASN A 1 103 ? 32.896 7.540 -41.259 1.00 95.94 103 ASN A N 1
ATOM 791 C CA . ASN A 1 103 ? 32.358 6.180 -41.198 1.00 95.94 103 ASN A CA 1
ATOM 792 C C . ASN A 1 103 ? 32.767 5.447 -39.913 1.00 95.94 103 ASN A C 1
ATOM 794 O O . ASN A 1 103 ? 31.945 4.757 -39.308 1.00 95.94 103 ASN A O 1
ATOM 798 N N . GLU A 1 104 ? 34.014 5.608 -39.463 1.00 97.50 104 GLU A N 1
ATOM 799 C CA . GLU A 1 104 ? 34.465 5.042 -38.189 1.00 97.50 104 GLU A CA 1
ATOM 800 C C . GLU A 1 104 ? 33.702 5.636 -36.997 1.00 97.50 104 GLU A C 1
ATOM 802 O O . GLU A 1 104 ? 33.340 4.903 -36.071 1.00 97.50 104 GLU A O 1
ATOM 807 N N . GLN A 1 105 ? 33.416 6.940 -37.027 1.00 98.06 105 GLN A N 1
ATOM 808 C CA . GLN A 1 105 ? 32.621 7.608 -36.000 1.00 98.06 105 GLN A CA 1
ATOM 809 C C . GLN A 1 105 ? 31.165 7.117 -36.000 1.00 98.06 105 GLN A C 1
ATOM 811 O O . GLN A 1 105 ? 30.675 6.669 -34.964 1.00 98.06 105 GLN A O 1
ATOM 816 N N . LEU A 1 106 ? 30.512 7.079 -37.166 1.00 97.94 106 LEU A N 1
ATOM 817 C CA . LEU A 1 106 ? 29.145 6.561 -37.313 1.00 97.94 106 LEU A CA 1
ATOM 818 C C . LEU A 1 106 ? 29.020 5.111 -36.827 1.00 97.94 106 LEU A C 1
ATOM 820 O O . LEU A 1 106 ? 28.026 4.739 -36.203 1.00 97.94 106 LEU A O 1
ATOM 824 N N . LEU A 1 107 ? 30.040 4.282 -37.057 1.00 98.00 107 LEU A N 1
ATOM 825 C CA . LEU A 1 107 ? 30.066 2.902 -36.580 1.00 98.00 107 LEU A CA 1
ATOM 826 C C . LEU A 1 107 ? 30.135 2.817 -35.044 1.00 98.00 107 LEU A C 1
ATOM 828 O O . LEU A 1 107 ? 29.489 1.951 -34.443 1.00 98.00 107 LEU A O 1
ATOM 832 N N . LYS A 1 108 ? 30.907 3.700 -34.395 1.00 98.19 108 LYS A N 1
ATOM 833 C CA . LYS A 1 108 ? 30.959 3.802 -32.925 1.00 98.19 108 LYS A CA 1
ATOM 834 C C . LYS A 1 108 ? 29.616 4.263 -32.364 1.00 98.19 108 LYS A C 1
ATOM 836 O O . LYS A 1 108 ? 29.120 3.657 -31.412 1.00 98.19 108 LYS A O 1
ATOM 841 N N . ASP A 1 109 ? 29.003 5.264 -32.982 1.00 98.19 109 ASP A N 1
ATOM 842 C CA . ASP A 1 109 ? 27.710 5.798 -32.553 1.00 98.19 109 ASP A CA 1
ATOM 843 C C . ASP A 1 109 ? 26.596 4.756 -32.712 1.00 98.19 109 ASP A C 1
ATOM 845 O O . ASP A 1 109 ? 25.801 4.551 -31.793 1.00 98.19 109 ASP A O 1
ATOM 849 N N . LEU A 1 110 ? 26.605 3.990 -33.808 1.00 98.00 110 LEU A N 1
ATOM 850 C CA . LEU A 1 110 ? 25.678 2.876 -34.021 1.00 98.00 110 LEU A CA 1
ATOM 851 C C . LEU A 1 110 ? 25.829 1.784 -32.952 1.00 98.00 110 LEU A C 1
ATOM 853 O O . LEU A 1 110 ? 24.832 1.253 -32.461 1.00 98.00 110 LEU A O 1
ATOM 857 N N . ARG A 1 111 ? 27.064 1.429 -32.574 1.00 98.12 111 ARG A N 1
ATOM 858 C CA . ARG A 1 111 ? 27.312 0.450 -31.499 1.00 98.12 111 ARG A CA 1
ATOM 859 C C . ARG A 1 111 ? 26.793 0.959 -30.156 1.00 98.12 111 ARG A C 1
ATOM 861 O O . ARG A 1 111 ? 26.126 0.209 -29.449 1.00 98.12 111 ARG A O 1
ATOM 868 N N . THR A 1 112 ? 27.046 2.226 -29.841 1.00 98.44 112 THR A N 1
ATOM 869 C CA . THR A 1 112 ? 26.543 2.875 -28.622 1.00 98.44 112 THR A CA 1
ATOM 870 C C . THR A 1 112 ? 25.014 2.898 -28.597 1.00 98.44 112 THR A C 1
ATOM 872 O O . THR A 1 112 ? 24.406 2.514 -27.601 1.00 98.44 112 THR A O 1
ATOM 875 N N . SER A 1 113 ? 24.381 3.264 -29.714 1.00 98.12 113 SER A N 1
ATOM 876 C CA . SER A 1 113 ? 22.923 3.272 -29.856 1.00 98.12 113 SER A CA 1
ATOM 877 C C . SER A 1 113 ? 22.314 1.884 -29.620 1.00 98.12 113 SER A C 1
ATOM 879 O O . SER A 1 113 ? 21.366 1.764 -28.847 1.00 98.12 113 SER A O 1
ATOM 881 N N . LYS A 1 114 ? 22.911 0.820 -30.177 1.00 98.56 114 LYS A N 1
ATOM 882 C CA . LYS A 1 114 ? 22.471 -0.568 -29.940 1.00 98.56 114 LYS A CA 1
ATOM 883 C C . LYS A 1 114 ? 22.559 -0.982 -28.468 1.00 98.56 114 LYS A C 1
ATOM 885 O O . LYS A 1 114 ? 21.669 -1.663 -27.971 1.00 98.56 114 LYS A O 1
ATOM 890 N N . ILE A 1 115 ? 23.617 -0.578 -27.762 1.00 98.31 115 ILE A N 1
ATOM 891 C CA . ILE A 1 115 ? 23.760 -0.857 -26.323 1.00 98.31 115 ILE A CA 1
ATOM 892 C C . ILE A 1 115 ? 22.669 -0.132 -25.527 1.00 98.31 115 ILE A C 1
ATOM 894 O O . ILE A 1 115 ? 22.058 -0.719 -24.629 1.00 98.31 115 ILE A O 1
ATOM 898 N N . ASN A 1 116 ? 22.397 1.128 -25.868 1.00 98.25 116 ASN A N 1
ATOM 899 C CA . ASN A 1 116 ? 21.353 1.913 -25.217 1.00 98.25 116 ASN A CA 1
ATOM 900 C C . ASN A 1 116 ? 19.964 1.305 -25.447 1.00 98.25 116 ASN A C 1
ATOM 902 O O . ASN A 1 116 ? 19.203 1.189 -24.492 1.00 98.25 116 ASN A O 1
ATOM 906 N N . ASP A 1 117 ? 19.659 0.855 -26.665 1.00 98.31 117 ASP A N 1
ATOM 907 C CA . ASP A 1 117 ? 18.397 0.177 -26.991 1.00 98.31 117 ASP A CA 1
ATOM 908 C C . ASP A 1 117 ? 18.168 -1.066 -26.113 1.00 98.31 117 ASP A C 1
ATOM 910 O O . ASP A 1 117 ? 17.145 -1.181 -25.435 1.00 98.31 117 ASP A O 1
ATOM 914 N N . ILE A 1 118 ? 19.176 -1.940 -26.004 1.00 98.38 118 ILE A N 1
ATOM 915 C CA . ILE A 1 118 ? 19.126 -3.122 -25.126 1.00 98.38 118 ILE A CA 1
ATOM 916 C C . ILE A 1 118 ? 18.919 -2.713 -23.660 1.00 98.38 118 ILE A C 1
ATOM 918 O O . ILE A 1 118 ? 18.142 -3.340 -22.931 1.00 98.38 118 ILE A O 1
ATOM 922 N N . THR A 1 119 ? 19.594 -1.649 -23.223 1.00 98.38 119 THR A N 1
ATOM 923 C CA . THR A 1 119 ? 19.490 -1.136 -21.851 1.00 98.38 119 THR A CA 1
ATOM 924 C C . THR A 1 119 ? 18.081 -0.623 -21.558 1.00 98.38 119 THR A C 1
ATOM 926 O O . THR A 1 119 ? 17.504 -0.975 -20.528 1.00 98.38 119 THR A O 1
ATOM 929 N N . TYR A 1 120 ? 17.492 0.158 -22.467 1.00 98.56 120 TYR A N 1
ATOM 930 C CA . TYR A 1 120 ? 16.126 0.659 -22.323 1.00 98.56 120 TYR A CA 1
ATOM 931 C C . TYR A 1 120 ? 15.096 -0.462 -22.365 1.00 98.56 120 TYR A C 1
ATOM 933 O O . TYR A 1 120 ? 14.192 -0.467 -21.532 1.00 98.56 120 TYR A O 1
ATOM 941 N N . LYS A 1 121 ? 15.261 -1.441 -23.259 1.00 98.69 121 LYS A N 1
ATOM 942 C CA . LYS A 1 121 ? 14.397 -2.622 -23.320 1.00 98.69 121 LYS A CA 1
ATOM 943 C C . LYS A 1 121 ? 14.401 -3.390 -21.997 1.00 98.69 121 LYS A C 1
ATOM 945 O O . LYS A 1 121 ? 13.345 -3.642 -21.426 1.00 98.69 121 LYS A O 1
ATOM 950 N N . THR A 1 122 ? 15.586 -3.668 -21.458 1.00 98.56 122 THR A N 1
ATOM 951 C CA . THR A 1 122 ? 15.736 -4.348 -20.160 1.00 98.56 122 THR A CA 1
ATOM 952 C C . THR A 1 122 ? 15.135 -3.516 -19.017 1.00 98.56 122 THR A C 1
ATOM 954 O O . THR A 1 122 ? 14.476 -4.038 -18.116 1.00 98.56 122 THR A O 1
ATOM 957 N N . GLY A 1 123 ? 15.336 -2.194 -19.049 1.00 98.62 123 GLY A N 1
ATOM 958 C CA . GLY A 1 123 ? 14.746 -1.268 -18.084 1.00 98.62 123 GLY A CA 1
ATOM 959 C C . GLY A 1 123 ? 13.217 -1.259 -18.128 1.00 98.62 123 GLY A C 1
ATOM 960 O O . GLY A 1 123 ? 12.577 -1.259 -17.075 1.00 98.62 123 GLY A O 1
ATOM 961 N N . LEU A 1 124 ? 12.633 -1.302 -19.327 1.00 98.62 124 LEU A N 1
ATOM 962 C CA . LEU A 1 124 ? 11.189 -1.360 -19.533 1.00 98.62 124 LEU A CA 1
ATOM 963 C C . LEU A 1 124 ? 10.596 -2.648 -18.952 1.00 98.62 124 LEU A C 1
ATOM 965 O O . LEU A 1 124 ? 9.679 -2.566 -18.138 1.00 98.62 124 LEU A O 1
ATOM 969 N N . GLU A 1 125 ? 11.178 -3.808 -19.269 1.00 98.69 125 GLU A N 1
ATOM 970 C CA . GLU A 1 125 ? 10.749 -5.109 -18.729 1.00 98.69 125 GLU A CA 1
ATOM 971 C C . GLU A 1 125 ? 10.766 -5.119 -17.185 1.00 98.69 125 GLU A C 1
ATOM 973 O O . GLU A 1 125 ? 9.830 -5.586 -16.529 1.00 98.69 125 GLU A O 1
ATOM 978 N N . SER A 1 126 ? 11.796 -4.519 -16.576 1.00 98.56 126 SER A N 1
ATOM 979 C CA . SER A 1 126 ? 11.894 -4.360 -15.117 1.00 98.56 126 SER A CA 1
ATOM 980 C C . SER A 1 126 ? 10.778 -3.478 -14.537 1.00 98.56 126 SER A C 1
ATOM 982 O O . SER A 1 126 ? 10.172 -3.809 -13.509 1.00 98.56 126 SER A O 1
ATOM 984 N N . VAL A 1 127 ? 10.466 -2.355 -15.191 1.00 98.62 127 VAL A N 1
ATOM 985 C CA . VAL A 1 127 ? 9.384 -1.453 -14.766 1.00 98.62 127 VAL A CA 1
ATOM 986 C C . VAL A 1 127 ? 8.017 -2.126 -14.907 1.00 98.62 127 VAL A C 1
ATOM 988 O O . VAL A 1 127 ? 7.194 -2.019 -13.993 1.00 98.62 127 VAL A O 1
ATOM 991 N N . GLU A 1 128 ? 7.780 -2.863 -15.990 1.00 98.62 128 GLU A N 1
ATOM 992 C CA . GLU A 1 128 ? 6.545 -3.620 -16.210 1.00 98.62 128 GLU A CA 1
ATOM 993 C C . GLU A 1 128 ? 6.337 -4.698 -15.139 1.00 98.62 128 GLU A C 1
ATOM 995 O O . GLU A 1 128 ? 5.254 -4.785 -14.546 1.00 98.62 128 GLU A O 1
ATOM 1000 N N . ALA A 1 129 ? 7.387 -5.451 -14.798 1.00 98.62 129 ALA A N 1
ATOM 1001 C CA . ALA A 1 129 ? 7.339 -6.437 -13.720 1.00 98.62 129 ALA A CA 1
ATOM 1002 C C . ALA A 1 129 ? 6.977 -5.789 -12.371 1.00 98.62 129 ALA A C 1
ATOM 1004 O O . ALA A 1 129 ? 6.100 -6.273 -11.646 1.00 98.62 129 ALA A O 1
ATOM 1005 N N . ARG A 1 130 ? 7.585 -4.640 -12.044 1.00 98.56 130 ARG A N 1
ATOM 1006 C CA . ARG A 1 130 ? 7.247 -3.878 -10.828 1.00 98.56 130 ARG A CA 1
ATOM 1007 C C . ARG A 1 130 ? 5.806 -3.376 -10.845 1.00 98.56 130 ARG A C 1
ATOM 1009 O O . ARG A 1 130 ? 5.135 -3.410 -9.812 1.00 98.56 130 ARG A O 1
ATOM 1016 N N . LEU A 1 131 ? 5.309 -2.935 -11.998 1.00 98.75 131 LEU A N 1
ATOM 1017 C CA . LEU A 1 131 ? 3.934 -2.469 -12.149 1.00 98.75 131 LEU A CA 1
ATOM 1018 C C . LEU A 1 131 ? 2.921 -3.588 -11.861 1.00 98.75 131 LEU A C 1
ATOM 1020 O O . LEU A 1 131 ? 1.918 -3.341 -11.186 1.00 98.75 131 LEU A O 1
ATOM 1024 N N . LEU A 1 132 ? 3.187 -4.817 -12.310 1.00 98.56 132 LEU A N 1
ATOM 1025 C CA . LEU A 1 132 ? 2.352 -5.983 -11.999 1.00 98.56 132 LEU A CA 1
ATOM 1026 C C . LEU A 1 132 ? 2.296 -6.264 -10.491 1.00 98.56 132 LEU A C 1
ATOM 1028 O O . LEU A 1 132 ? 1.211 -6.477 -9.941 1.00 98.56 132 LEU A O 1
ATOM 1032 N N . VAL A 1 133 ? 3.437 -6.182 -9.800 1.00 98.56 133 VAL A N 1
ATOM 1033 C CA . VAL A 1 133 ? 3.496 -6.332 -8.337 1.00 98.56 133 VAL A CA 1
ATOM 1034 C C . VAL A 1 133 ? 2.669 -5.249 -7.640 1.00 98.56 133 VAL A C 1
ATOM 1036 O O . VAL A 1 133 ? 1.853 -5.562 -6.771 1.00 98.56 133 VAL A O 1
ATOM 1039 N N . TYR A 1 134 ? 2.800 -3.981 -8.045 1.00 98.56 134 TYR A N 1
ATOM 1040 C CA . TYR A 1 134 ? 2.006 -2.896 -7.460 1.00 98.56 134 TYR A CA 1
ATOM 1041 C C . TYR A 1 134 ? 0.502 -3.076 -7.686 1.00 98.56 134 TYR A C 1
ATOM 1043 O O . TYR A 1 134 ? -0.283 -2.816 -6.772 1.00 98.56 134 TYR A O 1
ATOM 1051 N N . LYS A 1 135 ? 0.084 -3.564 -8.862 1.00 98.50 135 LYS A N 1
ATOM 1052 C CA . LYS A 1 135 ? -1.326 -3.889 -9.135 1.00 98.50 135 LYS A CA 1
ATOM 1053 C C . LYS A 1 135 ? -1.853 -4.957 -8.170 1.00 98.50 135 LYS A C 1
ATOM 1055 O O . LYS A 1 135 ? -2.931 -4.774 -7.606 1.00 98.50 135 LYS A O 1
ATOM 1060 N N . LYS A 1 136 ? -1.078 -6.018 -7.918 1.00 98.56 136 LYS A N 1
ATOM 1061 C CA . LYS A 1 136 ? -1.439 -7.073 -6.956 1.00 98.56 136 LYS A CA 1
ATOM 1062 C C . LYS A 1 136 ? -1.509 -6.547 -5.520 1.00 98.56 136 LYS A C 1
ATOM 1064 O O . LYS A 1 136 ? -2.496 -6.783 -4.822 1.00 98.56 136 LYS A O 1
ATOM 1069 N N . ASN A 1 137 ? -0.514 -5.774 -5.090 1.00 98.44 137 ASN A N 1
ATOM 1070 C CA . ASN A 1 137 ? -0.502 -5.186 -3.748 1.00 98.44 137 ASN A CA 1
ATOM 1071 C C . ASN A 1 137 ? -1.695 -4.248 -3.536 1.00 98.44 137 ASN A C 1
ATOM 1073 O O . ASN A 1 137 ? -2.334 -4.289 -2.490 1.00 98.44 137 ASN A O 1
ATOM 1077 N N . LYS A 1 138 ? -2.066 -3.464 -4.557 1.00 98.62 138 LYS A N 1
ATOM 1078 C CA . LYS A 1 138 ? -3.257 -2.607 -4.517 1.00 98.62 138 LYS A CA 1
ATOM 1079 C C . LYS A 1 138 ? -4.537 -3.405 -4.246 1.00 98.62 138 LYS A C 1
ATOM 1081 O O . LYS A 1 138 ? -5.364 -2.946 -3.461 1.00 98.62 138 LYS A O 1
ATOM 1086 N N . SER A 1 139 ? -4.717 -4.575 -4.869 1.00 98.06 139 SER A N 1
ATOM 1087 C CA . SER A 1 139 ? -5.883 -5.426 -4.583 1.00 98.06 139 SER A CA 1
ATOM 1088 C C . SER A 1 139 ? -5.854 -6.020 -3.176 1.00 98.06 139 SER A C 1
ATOM 1090 O O . SER A 1 139 ? -6.891 -6.026 -2.522 1.00 98.06 139 SER A O 1
ATOM 1092 N N . ILE A 1 140 ? -4.681 -6.442 -2.690 1.00 98.56 140 ILE A N 1
ATOM 1093 C CA . ILE A 1 140 ? -4.522 -6.994 -1.336 1.00 98.56 140 ILE A CA 1
ATOM 1094 C C . ILE A 1 140 ? -4.902 -5.940 -0.293 1.00 98.56 140 ILE A C 1
ATOM 1096 O O . ILE A 1 140 ? -5.818 -6.159 0.492 1.00 98.56 140 ILE A O 1
ATOM 1100 N N . TYR A 1 141 ? -4.311 -4.743 -0.371 1.00 98.69 141 TYR A N 1
ATOM 1101 C CA . TYR A 1 141 ? -4.619 -3.666 0.571 1.00 98.69 141 TYR A CA 1
ATOM 1102 C C . TYR A 1 141 ? -6.091 -3.249 0.544 1.00 98.69 141 TYR A C 1
ATOM 1104 O O . TYR A 1 141 ? -6.648 -2.874 1.573 1.00 98.69 141 TYR A O 1
ATOM 1112 N N . LYS A 1 142 ? -6.753 -3.328 -0.617 1.00 98.69 142 LYS A N 1
ATOM 1113 C CA . LYS A 1 142 ? -8.191 -3.053 -0.715 1.00 98.69 142 LYS A CA 1
ATOM 1114 C C . LYS A 1 142 ? -9.018 -4.056 0.095 1.00 98.69 142 LYS A C 1
ATOM 1116 O O . LYS A 1 142 ? -9.996 -3.645 0.718 1.00 98.69 142 LYS A O 1
ATOM 1121 N N . GLU A 1 143 ? -8.659 -5.337 0.076 1.00 98.56 143 GLU A N 1
ATOM 1122 C CA . GLU A 1 143 ? -9.346 -6.357 0.875 1.00 98.56 143 GLU A CA 1
ATOM 1123 C C . GLU A 1 143 ? -8.992 -6.258 2.363 1.00 98.56 143 GLU A C 1
ATOM 1125 O O . GLU A 1 143 ? -9.901 -6.300 3.192 1.00 98.56 143 GLU A O 1
ATOM 1130 N N . ASP A 1 144 ? -7.731 -5.991 2.711 1.00 98.75 144 ASP A N 1
ATOM 1131 C CA . ASP A 1 144 ? -7.308 -5.794 4.106 1.00 98.75 144 ASP A CA 1
ATOM 1132 C C . ASP A 1 144 ? -8.060 -4.631 4.768 1.00 98.75 144 ASP A C 1
ATOM 1134 O O . ASP A 1 144 ? -8.562 -4.754 5.884 1.00 98.75 144 ASP A O 1
ATOM 1138 N N . ILE A 1 145 ? -8.222 -3.509 4.056 1.00 98.75 145 ILE A N 1
ATOM 1139 C CA . ILE A 1 145 ? -8.999 -2.360 4.545 1.00 98.75 145 ILE A CA 1
ATOM 1140 C C . ILE A 1 145 ? -10.460 -2.754 4.807 1.00 98.75 145 ILE A C 1
ATOM 1142 O O . ILE A 1 145 ? -11.046 -2.331 5.807 1.00 98.75 145 ILE A O 1
ATOM 1146 N N . LYS A 1 146 ? -11.071 -3.566 3.933 1.00 98.69 146 LYS A N 1
ATOM 1147 C CA . LYS A 1 146 ? -12.449 -4.045 4.138 1.00 98.69 146 LYS A CA 1
ATOM 1148 C C . LYS A 1 146 ? -12.547 -4.975 5.344 1.00 98.69 146 LYS A C 1
ATOM 1150 O O . LYS A 1 146 ? -13.520 -4.871 6.091 1.00 98.69 146 LYS A O 1
ATOM 1155 N N . LEU A 1 147 ? -11.575 -5.869 5.527 1.00 98.69 147 LEU A N 1
ATOM 1156 C CA . LEU A 1 147 ? -11.519 -6.780 6.668 1.00 98.69 147 LEU A CA 1
ATOM 1157 C C . LEU A 1 147 ? -11.387 -5.997 7.978 1.00 98.69 147 LEU A C 1
ATOM 1159 O O . LEU A 1 147 ? -12.233 -6.143 8.858 1.00 98.69 147 LEU A O 1
ATOM 1163 N N . LEU A 1 148 ? -10.412 -5.089 8.059 1.00 98.81 148 LEU A N 1
ATOM 1164 C CA . LEU A 1 148 ? -10.192 -4.235 9.228 1.00 98.81 148 LEU A CA 1
ATOM 1165 C C . LEU A 1 148 ? -11.437 -3.417 9.580 1.00 98.81 148 LEU A C 1
ATOM 1167 O O . LEU A 1 148 ? -11.790 -3.300 10.751 1.00 98.81 148 LEU A O 1
ATOM 1171 N N . LYS A 1 149 ? -12.161 -2.902 8.580 1.00 98.75 149 LYS A N 1
ATOM 1172 C CA . LYS A 1 149 ? -13.417 -2.177 8.812 1.00 98.75 149 LYS A CA 1
ATOM 1173 C C . LYS A 1 149 ? -14.478 -3.048 9.499 1.00 98.75 149 LYS A C 1
ATOM 1175 O O . LYS A 1 149 ? -15.198 -2.554 10.363 1.00 98.75 149 LYS A O 1
ATOM 1180 N N . ARG A 1 150 ? -14.574 -4.334 9.141 1.00 98.62 150 ARG A N 1
ATOM 1181 C CA . ARG A 1 150 ? -15.493 -5.287 9.792 1.00 98.62 150 ARG A CA 1
ATOM 1182 C C . ARG A 1 150 ? -15.048 -5.611 11.215 1.00 98.62 150 ARG A C 1
ATOM 1184 O O . ARG A 1 150 ? -15.880 -5.623 12.116 1.00 98.62 150 ARG A O 1
ATOM 1191 N N . GLU A 1 151 ? -13.754 -5.837 11.428 1.00 98.69 151 GLU A N 1
ATOM 1192 C CA . GLU A 1 151 ? -13.209 -6.121 12.760 1.00 98.69 151 GLU A CA 1
ATOM 1193 C C . GLU A 1 151 ? -13.408 -4.955 13.730 1.00 98.69 151 GLU A C 1
ATOM 1195 O O . GLU A 1 151 ? -13.800 -5.171 14.877 1.00 98.69 151 GLU A O 1
ATOM 1200 N N . ILE A 1 152 ? -13.178 -3.722 13.269 1.00 98.75 152 ILE A N 1
ATOM 1201 C CA . ILE A 1 152 ? -13.433 -2.509 14.053 1.00 98.75 152 ILE A CA 1
ATOM 1202 C C . ILE A 1 152 ? -14.905 -2.459 14.463 1.00 98.75 152 ILE A C 1
ATOM 1204 O O . ILE A 1 152 ? -15.190 -2.315 15.649 1.00 98.75 152 ILE A O 1
ATOM 1208 N N . HIS A 1 153 ? -15.826 -2.678 13.522 1.00 98.62 153 HIS A N 1
ATOM 1209 C CA . HIS A 1 153 ? -17.257 -2.662 13.815 1.00 98.62 153 HIS A CA 1
ATOM 1210 C C . HIS A 1 153 ? -17.662 -3.711 14.867 1.00 98.62 153 HIS A C 1
ATOM 1212 O O . HIS A 1 153 ? -18.393 -3.408 15.807 1.00 98.62 153 HIS A O 1
ATOM 1218 N N . LEU A 1 154 ? -17.142 -4.939 14.767 1.00 98.56 154 LEU A N 1
ATOM 1219 C CA . LEU A 1 154 ? -17.403 -5.983 15.766 1.00 98.56 154 LEU A CA 1
ATOM 1220 C C . LEU A 1 154 ? -16.875 -5.599 17.155 1.00 98.56 154 LEU A C 1
ATOM 1222 O O . LEU A 1 154 ? -17.549 -5.824 18.163 1.00 98.56 154 LEU A O 1
ATOM 1226 N N . ARG A 1 155 ? -15.685 -4.990 17.223 1.00 98.62 155 ARG A N 1
ATOM 1227 C CA . ARG A 1 155 ? -15.121 -4.499 18.488 1.00 98.62 155 ARG A CA 1
ATOM 1228 C C . ARG A 1 155 ? -15.943 -3.350 19.069 1.00 98.62 155 ARG A C 1
ATOM 1230 O O . ARG A 1 155 ? -16.137 -3.321 20.280 1.00 98.62 155 ARG A O 1
ATOM 1237 N N . GLU A 1 156 ? -16.458 -2.441 18.245 1.00 98.75 156 GLU A N 1
ATOM 1238 C CA . GLU A 1 156 ? -17.344 -1.353 18.685 1.00 98.75 156 GLU A CA 1
ATOM 1239 C C . GLU A 1 156 ? -18.631 -1.890 19.324 1.00 98.75 156 GLU A C 1
ATOM 1241 O O . GLU A 1 156 ? -19.028 -1.427 20.398 1.00 98.75 156 GLU A O 1
ATOM 1246 N N . VAL A 1 157 ? -19.244 -2.914 18.722 1.00 98.69 157 VAL A N 1
ATOM 1247 C CA . VAL A 1 157 ? -20.417 -3.597 19.292 1.00 98.69 157 VAL A CA 1
ATOM 1248 C C . VAL A 1 157 ? -20.076 -4.220 20.650 1.00 98.69 157 VAL A C 1
ATOM 1250 O O . VAL A 1 157 ? -20.788 -3.991 21.629 1.00 98.69 157 VAL A O 1
ATOM 1253 N N . ALA A 1 158 ? -18.957 -4.943 20.750 1.00 98.69 158 ALA A N 1
ATOM 1254 C CA . ALA A 1 158 ? -18.526 -5.562 22.004 1.00 98.69 158 ALA A CA 1
ATOM 1255 C C . ALA A 1 158 ? -18.239 -4.529 23.111 1.00 98.69 158 ALA A C 1
ATOM 1257 O O . ALA A 1 158 ? -18.656 -4.712 24.255 1.00 98.69 158 ALA A O 1
ATOM 1258 N N . ILE A 1 159 ? -17.569 -3.420 22.774 1.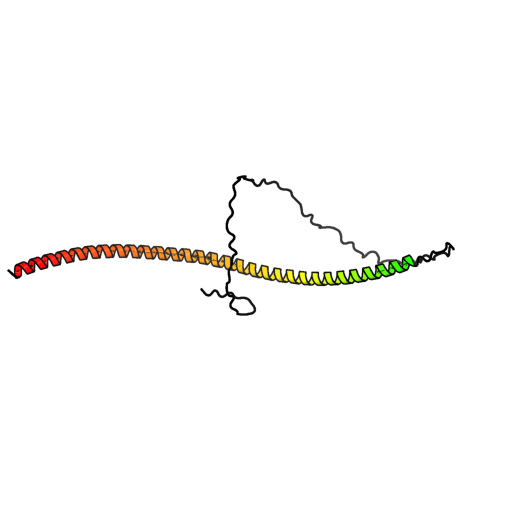00 98.75 159 ILE A N 1
ATOM 1259 C CA . ILE A 1 159 ? -17.310 -2.310 23.703 1.00 98.75 159 ILE A CA 1
ATOM 1260 C C . ILE A 1 159 ? -18.627 -1.701 24.192 1.00 98.75 159 ILE A C 1
ATOM 1262 O O . ILE A 1 159 ? -18.759 -1.405 25.379 1.00 98.75 159 ILE A O 1
ATOM 1266 N N . THR A 1 160 ? -19.603 -1.528 23.300 1.00 98.69 160 THR A N 1
ATOM 1267 C CA . THR A 1 160 ? -20.914 -0.961 23.643 1.00 98.69 160 THR A CA 1
ATOM 1268 C C . THR A 1 160 ? -2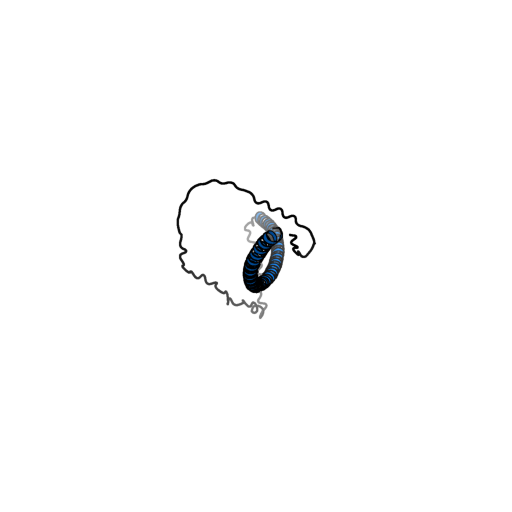1.657 -1.847 24.644 1.00 98.69 160 THR A C 1
ATOM 1270 O O . THR A 1 160 ? -22.149 -1.347 25.656 1.00 98.69 160 THR A O 1
ATOM 1273 N N . GLU A 1 161 ? -21.664 -3.166 24.438 1.00 98.62 161 GLU A N 1
ATOM 1274 C CA . GLU A 1 161 ? -22.302 -4.099 25.376 1.00 98.62 161 GLU A CA 1
ATOM 1275 C C . GLU A 1 161 ? -21.580 -4.147 26.732 1.00 98.62 161 GLU A C 1
ATOM 1277 O O . GLU A 1 161 ? -22.224 -4.160 27.783 1.00 98.62 161 GLU A O 1
ATOM 1282 N N . LEU A 1 162 ? -20.243 -4.115 26.741 1.00 98.75 162 LEU A N 1
ATOM 1283 C CA . LEU A 1 162 ? -19.475 -4.050 27.989 1.00 98.75 162 LEU A CA 1
ATOM 1284 C C . LEU A 1 162 ? -19.752 -2.761 28.770 1.00 98.75 162 LEU A C 1
ATOM 1286 O O . LEU A 1 162 ? -19.912 -2.815 29.988 1.00 98.75 162 LEU A O 1
ATOM 1290 N N . ARG A 1 163 ? -19.867 -1.615 28.086 1.00 98.75 163 ARG A N 1
ATOM 1291 C CA . ARG A 1 163 ? -20.241 -0.339 28.717 1.00 98.75 163 ARG A CA 1
ATOM 1292 C C . ARG A 1 163 ? -21.619 -0.412 29.371 1.00 98.75 163 ARG A C 1
ATOM 1294 O O . ARG A 1 163 ? -21.762 0.021 30.509 1.00 98.75 163 ARG A O 1
ATOM 1301 N N . ARG A 1 164 ? -22.602 -1.023 28.701 1.00 98.56 164 ARG A N 1
ATOM 1302 C CA . ARG A 1 164 ? -23.950 -1.223 29.255 1.00 98.56 164 ARG A CA 1
ATOM 1303 C C . ARG A 1 164 ? -23.924 -2.077 30.526 1.00 98.56 164 ARG A C 1
ATOM 1305 O O . ARG A 1 164 ? -24.564 -1.733 31.517 1.00 98.56 164 ARG A O 1
ATOM 1312 N N . LYS A 1 165 ? -23.175 -3.186 30.514 1.00 98.69 165 LYS A N 1
ATOM 1313 C CA . LYS A 1 165 ? -23.017 -4.054 31.696 1.00 98.69 165 LYS A CA 1
ATOM 1314 C C . LYS A 1 165 ? -22.335 -3.329 32.855 1.00 98.69 165 LYS A C 1
ATOM 1316 O O . LYS A 1 165 ? -22.756 -3.498 33.995 1.00 98.69 165 LYS A O 1
ATOM 1321 N N . LEU A 1 166 ? -21.319 -2.516 32.565 1.00 98.69 166 LEU A N 1
ATOM 1322 C CA . LEU A 1 166 ? -20.625 -1.714 33.571 1.00 98.69 166 LEU A CA 1
ATOM 1323 C C . LEU A 1 166 ? -21.562 -0.694 34.230 1.00 98.69 166 LEU A C 1
ATOM 1325 O O . LEU A 1 166 ? -21.564 -0.579 35.450 1.00 98.69 166 LEU A O 1
ATOM 1329 N N . GLU A 1 167 ? -22.385 0.003 33.444 1.00 98.56 167 GLU A N 1
ATOM 1330 C CA . GLU A 1 167 ? -23.357 0.965 33.976 1.00 98.56 167 GLU A CA 1
ATOM 1331 C C . GLU A 1 167 ? -24.382 0.291 34.901 1.00 98.56 167 GLU A C 1
ATOM 1333 O O . GLU A 1 167 ? -24.710 0.820 35.962 1.00 98.56 167 GLU A O 1
ATOM 1338 N N . LEU A 1 168 ? -24.856 -0.904 34.533 1.00 98.62 168 LEU A N 1
ATOM 1339 C CA . LEU A 1 168 ? -25.766 -1.680 35.375 1.00 98.62 168 LEU A CA 1
ATOM 1340 C C . LEU A 1 168 ? -25.106 -2.105 36.694 1.00 98.62 168 LEU A C 1
ATOM 1342 O O . LEU A 1 168 ? -25.700 -1.934 37.756 1.00 98.62 168 LEU A O 1
ATOM 1346 N N . ALA A 1 169 ? -23.878 -2.624 36.634 1.00 98.50 169 ALA A N 1
ATOM 1347 C CA . ALA A 1 169 ? -23.131 -3.024 37.825 1.00 98.50 169 ALA A CA 1
ATOM 1348 C C . ALA A 1 169 ? -22.841 -1.830 38.752 1.00 98.50 169 ALA A C 1
ATOM 1350 O O . ALA A 1 169 ? -22.879 -1.976 39.972 1.00 98.50 169 ALA A O 1
ATOM 1351 N N . GLN A 1 170 ? -22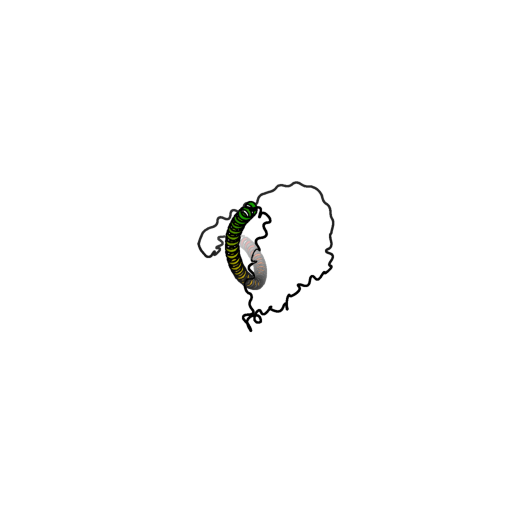.597 -0.644 38.185 1.00 98.62 170 GLN A N 1
ATOM 1352 C CA . GLN A 1 170 ? -22.404 0.581 38.959 1.00 98.62 170 GLN A CA 1
ATOM 1353 C C . GLN A 1 170 ? -23.678 0.971 39.723 1.00 98.62 170 GLN A C 1
ATOM 1355 O O . GLN A 1 170 ? -23.600 1.220 40.920 1.00 98.62 170 GLN A O 1
ATOM 1360 N N . LYS A 1 171 ? -24.853 0.926 39.078 1.00 98.25 171 LYS A N 1
ATOM 1361 C CA . LYS A 1 171 ? -26.141 1.188 39.752 1.00 98.25 171 LYS A CA 1
ATOM 1362 C C . LYS A 1 171 ? -26.392 0.213 40.905 1.00 98.25 171 LYS A C 1
ATOM 1364 O O . LYS A 1 171 ? -26.737 0.636 42.001 1.00 98.25 171 LYS A O 1
ATOM 1369 N N . GLN A 1 172 ? -26.141 -1.080 40.684 1.00 98.31 172 GLN A N 1
ATOM 1370 C CA . GLN A 1 172 ? -26.270 -2.101 41.732 1.00 98.31 172 GLN A CA 1
ATOM 1371 C C . GLN A 1 172 ? -25.312 -1.859 42.904 1.00 98.31 172 GLN A C 1
ATOM 1373 O O . GLN A 1 172 ? -25.687 -2.037 44.061 1.00 98.31 172 GLN A O 1
ATOM 1378 N N . LYS A 1 173 ? -24.072 -1.440 42.624 1.00 98.31 173 LYS A N 1
ATOM 1379 C CA . LYS A 1 173 ? -23.106 -1.075 43.664 1.00 98.31 173 LYS A CA 1
ATOM 1380 C C . LYS A 1 173 ? -23.623 0.088 44.514 1.00 98.31 173 LYS A C 1
ATOM 1382 O O . LYS A 1 173 ? -23.532 0.006 45.736 1.00 98.31 173 LYS A O 1
ATOM 1387 N N . ASP A 1 174 ? -24.149 1.137 43.887 1.00 98.25 174 ASP A N 1
ATOM 1388 C CA . ASP A 1 174 ? -24.631 2.331 44.590 1.00 98.25 174 ASP A CA 1
ATOM 1389 C C . ASP A 1 174 ? -25.845 1.999 45.489 1.00 98.25 174 ASP A C 1
ATOM 1391 O O . ASP A 1 174 ? -25.911 2.443 46.636 1.00 98.25 174 ASP A O 1
ATOM 1395 N N . GLU A 1 175 ? -26.758 1.133 45.027 1.00 98.38 175 GLU A N 1
ATOM 1396 C CA . GLU A 1 175 ? -27.881 0.614 45.830 1.00 98.38 175 GLU A CA 1
ATOM 1397 C C . GLU A 1 175 ? -27.415 -0.204 47.048 1.00 98.38 175 GLU A C 1
ATOM 1399 O O . GLU A 1 175 ? -27.914 -0.028 48.168 1.00 98.38 175 GLU A O 1
ATOM 1404 N N . ILE A 1 176 ? -26.436 -1.095 46.852 1.00 98.25 176 ILE A N 1
ATOM 1405 C CA . ILE A 1 176 ? -25.853 -1.893 47.939 1.00 98.25 176 ILE A CA 1
ATOM 1406 C C . ILE A 1 176 ? -25.152 -0.980 48.945 1.00 98.25 176 ILE A C 1
ATOM 1408 O O . ILE A 1 176 ? -25.315 -1.169 50.149 1.00 98.25 176 ILE A O 1
ATOM 1412 N N . GLN A 1 177 ? -24.410 0.024 48.476 1.00 98.44 177 GLN A N 1
ATOM 1413 C CA . GLN A 1 177 ? -23.721 0.974 49.344 1.00 98.44 177 GLN A CA 1
ATOM 1414 C C . GLN A 1 177 ? -24.706 1.725 50.251 1.00 98.44 177 GLN A C 1
ATOM 1416 O O . GLN A 1 177 ? -24.506 1.755 51.464 1.00 98.44 177 GLN A O 1
ATOM 1421 N N . LEU A 1 178 ? -25.808 2.241 49.694 1.00 98.19 178 LEU A N 1
ATOM 1422 C CA . LEU A 1 178 ? -26.864 2.896 50.474 1.00 98.19 178 LEU A CA 1
ATOM 1423 C C . LEU A 1 178 ? -27.464 1.952 51.531 1.00 98.19 178 LEU A C 1
ATOM 1425 O O . LEU A 1 178 ? -27.721 2.337 52.672 1.00 98.19 178 LEU A O 1
ATOM 1429 N N . THR A 1 179 ? -27.664 0.688 51.160 1.00 98.12 179 THR A N 1
ATOM 1430 C CA . THR A 1 179 ? -28.178 -0.342 52.069 1.00 98.12 179 THR A CA 1
ATOM 1431 C C . THR A 1 179 ? -27.211 -0.601 53.230 1.00 98.12 179 THR A C 1
ATOM 1433 O O . THR A 1 179 ? -27.639 -0.682 54.381 1.00 98.12 179 THR A O 1
ATOM 1436 N N . VAL A 1 180 ? -25.906 -0.682 52.954 1.00 98.25 180 VAL A N 1
ATOM 1437 C CA . VAL A 1 180 ? -24.859 -0.866 53.974 1.00 98.25 180 VAL A CA 1
ATOM 1438 C C . VAL A 1 180 ? -24.799 0.323 54.934 1.00 98.25 180 VAL A C 1
ATOM 1440 O O . VAL A 1 180 ? -24.784 0.113 56.146 1.00 98.25 180 VAL A O 1
ATOM 1443 N N . GLU A 1 181 ? -24.840 1.558 54.428 1.00 98.19 181 GLU A N 1
ATOM 1444 C CA . GLU A 1 181 ? -24.842 2.768 55.266 1.00 98.19 181 GLU A CA 1
ATOM 1445 C C . GLU A 1 181 ? -26.043 2.796 56.228 1.00 98.19 181 GLU A C 1
ATOM 1447 O O . GLU A 1 181 ? -25.898 3.120 57.411 1.00 98.19 181 GLU A O 1
ATOM 1452 N N . ASN A 1 182 ? -27.224 2.380 55.758 1.00 97.69 182 ASN A N 1
ATOM 1453 C CA . ASN A 1 182 ? -28.409 2.245 56.605 1.00 97.69 182 ASN A CA 1
ATOM 1454 C C . ASN A 1 182 ? -28.205 1.206 57.720 1.00 97.69 182 ASN A C 1
ATOM 1456 O O . ASN A 1 182 ? -28.484 1.500 58.885 1.00 97.69 182 ASN A O 1
ATOM 1460 N N . PHE A 1 183 ? -27.676 0.021 57.394 1.00 98.12 183 PHE A N 1
ATOM 1461 C CA . PHE A 1 183 ? -27.376 -1.013 58.392 1.00 98.12 183 PHE A CA 1
ATOM 1462 C C . PHE A 1 183 ? -26.347 -0.549 59.428 1.00 98.12 183 PHE A C 1
ATOM 1464 O O . PHE A 1 183 ? -26.534 -0.783 60.625 1.00 98.12 183 PHE A O 1
ATOM 1471 N N . GLU A 1 184 ? -25.285 0.139 59.003 1.00 97.94 184 GLU A N 1
ATOM 1472 C CA . GLU A 1 184 ? -24.293 0.702 59.919 1.00 97.94 184 GLU A CA 1
ATOM 1473 C C . GLU A 1 184 ? -24.914 1.711 60.887 1.00 97.94 184 GLU A C 1
ATOM 1475 O O . GLU A 1 184 ? -24.630 1.677 62.087 1.00 97.94 184 GLU A O 1
ATOM 1480 N N . ASN A 1 185 ? -25.774 2.602 60.390 1.00 97.38 185 ASN A N 1
ATOM 1481 C CA . ASN A 1 185 ? -26.450 3.598 61.217 1.00 97.38 185 ASN A CA 1
ATOM 1482 C C . ASN A 1 185 ? -27.393 2.941 62.236 1.00 97.38 185 ASN A C 1
ATOM 1484 O O . ASN A 1 185 ? -27.352 3.283 63.421 1.00 97.38 185 ASN A O 1
ATOM 1488 N N . SER A 1 186 ? -28.185 1.951 61.813 1.00 97.50 186 SER A N 1
ATOM 1489 C CA . SER A 1 186 ? -29.030 1.160 62.717 1.00 97.50 186 SER A CA 1
ATOM 1490 C C . SER A 1 186 ? -28.209 0.430 63.785 1.00 97.50 186 SER A C 1
ATOM 1492 O O . SER A 1 186 ? -28.565 0.471 64.962 1.00 97.50 186 SER A O 1
ATOM 1494 N N . SER A 1 187 ? -27.078 -0.175 63.410 1.00 97.19 187 SER A N 1
ATOM 1495 C CA . SER A 1 187 ? -26.165 -0.857 64.337 1.00 97.19 187 SER A CA 1
ATOM 1496 C C . SER A 1 187 ? -25.550 0.104 65.368 1.00 97.19 187 SER A C 1
ATOM 1498 O O . SER A 1 187 ? -25.551 -0.174 66.573 1.00 97.19 187 SER A O 1
ATOM 1500 N N . LYS A 1 188 ? -25.101 1.292 64.934 1.00 96.62 188 LYS A N 1
ATOM 1501 C CA . LYS A 1 188 ? -24.602 2.360 65.824 1.00 96.62 188 LYS A CA 1
ATOM 1502 C C . LYS A 1 188 ? -25.667 2.816 66.826 1.00 96.62 188 LYS A C 1
ATOM 1504 O O . LYS A 1 188 ? -25.349 3.106 67.975 1.00 96.62 188 LYS A O 1
ATOM 1509 N N . ASN A 1 189 ? -26.932 2.880 66.419 1.00 95.69 189 ASN A N 1
ATOM 1510 C CA . ASN A 1 189 ? -28.027 3.234 67.325 1.00 95.69 189 ASN A CA 1
ATOM 1511 C C . ASN A 1 189 ? -28.325 2.119 68.337 1.00 95.69 189 ASN A C 1
ATOM 1513 O O . ASN A 1 189 ? -28.486 2.400 69.523 1.00 95.69 189 ASN A O 1
ATOM 1517 N N . LEU A 1 190 ? -2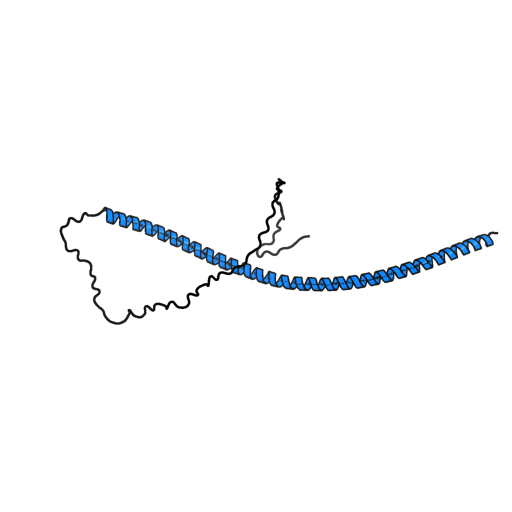8.338 0.858 67.896 1.00 95.75 190 LEU A N 1
ATOM 1518 C CA . LEU A 1 190 ? -28.564 -0.293 68.775 1.00 95.75 190 LEU A CA 1
ATOM 1519 C C . LEU A 1 190 ? -27.463 -0.435 69.835 1.00 95.75 190 LEU A C 1
ATOM 1521 O O . LEU A 1 190 ? -27.746 -0.644 71.010 1.00 95.75 190 LEU A O 1
ATOM 1525 N N . SER A 1 191 ? -26.204 -0.281 69.432 1.00 95.00 191 SER A N 1
ATOM 1526 C CA . SER A 1 191 ? -25.056 -0.329 70.346 1.00 95.00 191 SER A CA 1
ATOM 1527 C C . SER A 1 191 ? -25.076 0.793 71.384 1.00 95.00 191 SER A C 1
ATOM 1529 O O . SER A 1 191 ? -24.687 0.560 72.524 1.00 95.00 191 SER A O 1
ATOM 1531 N N . LYS A 1 192 ? -25.569 1.991 71.046 1.00 94.94 192 LYS A N 1
ATOM 1532 C CA . LYS A 1 192 ? -25.804 3.046 72.047 1.00 94.94 192 LYS A CA 1
ATOM 1533 C C . LYS A 1 192 ? -26.848 2.627 73.081 1.00 94.94 192 LYS A C 1
ATOM 1535 O O . LYS A 1 192 ? -26.608 2.834 74.259 1.00 94.94 192 LYS A O 1
ATOM 1540 N N . LEU A 1 193 ? -27.954 2.011 72.654 1.00 94.00 193 LEU A N 1
ATOM 1541 C CA . LEU A 1 193 ? -29.012 1.541 73.560 1.00 94.00 193 LEU A CA 1
ATOM 1542 C C . LEU A 1 193 ? -28.544 0.427 74.505 1.00 94.00 193 LEU A C 1
ATOM 1544 O O . LEU A 1 193 ? -28.975 0.389 75.647 1.00 94.00 193 LEU A O 1
ATOM 1548 N N . LEU A 1 194 ? -27.679 -0.474 74.034 1.00 92.94 194 LEU A N 1
ATOM 1549 C CA . LEU A 1 194 ? -27.155 -1.588 74.836 1.00 92.94 194 LEU A CA 1
ATOM 1550 C C . LEU A 1 194 ? -26.083 -1.171 75.853 1.00 92.94 194 LEU A C 1
ATOM 1552 O O . LEU A 1 194 ? -25.838 -1.907 76.801 1.00 92.94 194 LEU A O 1
ATOM 1556 N N . ASN A 1 195 ? -25.420 -0.033 75.634 1.00 88.50 195 ASN A N 1
ATOM 1557 C CA . ASN A 1 195 ? -24.387 0.499 76.528 1.00 88.50 195 ASN A CA 1
ATOM 1558 C C . ASN A 1 195 ? -24.933 1.556 77.517 1.00 88.50 195 ASN A C 1
ATOM 1560 O O . ASN A 1 195 ? -24.137 2.216 78.187 1.00 88.50 195 ASN A O 1
ATOM 1564 N N . CYS A 1 196 ? -26.257 1.744 77.577 1.00 59.62 196 CYS A N 1
ATOM 1565 C CA . CYS A 1 196 ? -26.958 2.530 78.598 1.00 59.62 196 CYS A CA 1
ATOM 1566 C C . CYS A 1 196 ? -27.385 1.636 79.765 1.00 59.62 196 CYS A C 1
ATOM 1568 O O . CYS A 1 196 ? -27.338 2.139 80.909 1.00 59.62 196 CYS A O 1
#

pLDDT: mean 74.06, std 25.72, range [31.5, 98.81]

Foldseek 3Di:
DDDDDDDPDDDDDDDDDDDDDDDDDDDDDDDDDDDDDDDDDDDPDPPDPDDDDDPDPPPPPDDDPPDPPPPPVPPPPDPPPPPVCPVVVVVVVVVVVVVVVVVVVVVVVVVVVVVVVVVVVVVVVVVVVVVVVVVVVVVVVVVVVVVVVVVVVVVVVVVVVVVVVVVVVVVVVVVVVVVVVVVVVVVVVVVVVVVD

Organism: Tanacetum cinerariifolium (NCBI:txid118510)

Sequence (196 aa):
SKVECYNYHKRGHFARECRAPRSQDTKHKESTRRFVPVETPTSAALVSCDGLGGYDWSNQAEDGPTNFSLMAYSSTSSNSNVSTDSNCLSSCLENSKILKEQNEQLLKDLRTSKINDITYKTGLESVEARLLVYKKNKSIYKEDIKLLKREIHLREVAITELRRKLELAQKQKDEIQLTVENFENSSKNLSKLLNC

Secondary structure (DSSP, 8-state):
-------TT---PPP----PPP----------------------------------GGGGSSS----------------S-----HHHHHHHHHHHHHHHHHHHHHHHHHHHHHHHHHHHHHHHHHHHHHHHHHHHHHHHHHHHHHHHHHHHHHHHHHHHHHHHHHHHHHHHHHHHHHHHHHHHHHHHHHHHHHT-

Radius of gyration: 48.1 Å; chains: 1; bounding box: 76×53×157 Å

InterPro domains:
  IPR036875 Zinc finger, CCHC-type superfamily [SSF57756] (2-26)